Protein AF-A0A7C3V0L6-F1 (afdb_monomer_lite)

pLDDT: mean 83.64, std 18.91, range [29.81, 98.69]

Foldseek 3Di:
DPPPPPDPLVLLLVVLQVCCCPPPVDHADLEPVSLVSLQVVLQVLLVVCVVCVVPCVPVPPVLQSQLSNSLSNNLSSCCVVQNFDWDQDPNAIWTQGPVPDTHRSSVVSSCQSHDPPHDGPNVVVVVSVVVNVVVVVVVVVVVVVVPPPDDDDDDDDDDPPPPPPFWDADPPPRDIDGNPDQADPVPRDGPPPPPDDDDDDDDDDDDDDDPPVVVVVVCVVVVVVVVPPPPVPPPPPVVPPWQDDAQDKWFFDDPDQKFKFFADPVLQVQCVVCVVVVVPSSNVSCVVVVRIDIDTGRFMWHFHDDDPFKTWIAGCDDPRHRRIGMDTRVRTGD

Radius of gyration: 30.71 Å; chains: 1; bounding box: 60×67×95 Å

Structure (mmCIF, N/CA/C/O backbone):
data_AF-A0A7C3V0L6-F1
#
_entry.id   AF-A0A7C3V0L6-F1
#
loop_
_atom_site.group_PDB
_atom_site.id
_atom_site.type_symbol
_atom_site.label_atom_id
_atom_site.label_alt_id
_atom_site.label_comp_id
_atom_site.label_asym_id
_atom_site.label_entity_id
_atom_site.label_seq_id
_atom_site.pdbx_PDB_ins_code
_atom_site.Cartn_x
_atom_site.Cartn_y
_atom_site.Cartn_z
_atom_site.occupancy
_atom_site.B_iso_or_equiv
_atom_site.auth_seq_id
_atom_site.auth_comp_id
_atom_site.auth_asym_id
_atom_site.auth_atom_id
_atom_site.pdbx_PDB_model_num
ATOM 1 N N . MET A 1 1 ? -5.967 22.317 -4.147 1.00 29.81 1 MET A N 1
ATOM 2 C CA . MET A 1 1 ? -7.152 21.457 -4.354 1.00 29.81 1 MET A CA 1
ATOM 3 C C . MET A 1 1 ? -6.801 20.064 -3.862 1.00 29.81 1 MET A C 1
ATOM 5 O O . MET A 1 1 ? -6.062 19.370 -4.542 1.00 29.81 1 MET A O 1
ATOM 9 N N . SER A 1 2 ? -7.230 19.685 -2.659 1.00 32.75 2 SER A N 1
ATOM 10 C CA . SER A 1 2 ? -7.053 18.320 -2.157 1.00 32.75 2 SER A CA 1
ATOM 11 C C . SER A 1 2 ? -8.067 17.423 -2.863 1.00 32.75 2 SER A C 1
ATOM 13 O O . SER A 1 2 ? -9.262 17.520 -2.584 1.00 32.75 2 SER A O 1
ATOM 15 N N . GLN A 1 3 ? -7.617 16.599 -3.811 1.00 38.06 3 GLN A N 1
ATOM 16 C CA . GLN A 1 3 ? -8.432 15.490 -4.304 1.00 38.06 3 GLN A CA 1
ATOM 17 C C . GLN A 1 3 ? -8.879 14.688 -3.080 1.00 38.06 3 GLN A C 1
ATOM 19 O O . GLN A 1 3 ? -8.040 14.190 -2.332 1.00 38.06 3 GLN A O 1
ATOM 24 N N . SER A 1 4 ? -10.188 14.627 -2.827 1.00 40.00 4 SER A N 1
ATOM 25 C CA . SER A 1 4 ? -10.738 13.815 -1.748 1.00 40.00 4 SER A CA 1
ATOM 26 C C . SER A 1 4 ? -10.545 12.351 -2.134 1.00 40.00 4 SER A C 1
ATOM 28 O O . SER A 1 4 ? -11.408 11.741 -2.766 1.00 40.00 4 SER A O 1
ATOM 30 N N . PH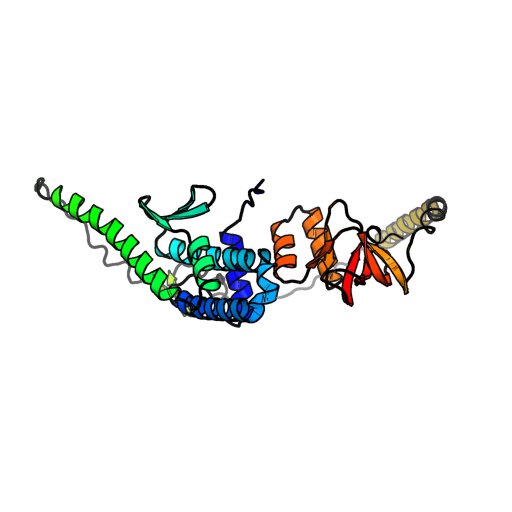E A 1 5 ? -9.373 11.805 -1.819 1.00 53.16 5 PHE A N 1
ATOM 31 C CA . PHE A 1 5 ? -9.145 10.374 -1.838 1.00 53.16 5 PHE A CA 1
ATOM 32 C C . PHE A 1 5 ? -10.184 9.772 -0.895 1.00 53.16 5 PHE A C 1
ATOM 34 O O . PHE A 1 5 ? -10.132 9.971 0.319 1.00 53.16 5 PHE A O 1
ATOM 41 N N . ASN A 1 6 ? -11.179 9.095 -1.464 1.00 58.00 6 ASN A N 1
ATOM 42 C CA . ASN A 1 6 ? -12.117 8.300 -0.691 1.00 58.00 6 ASN A CA 1
ATOM 43 C C . ASN A 1 6 ? -11.349 7.049 -0.257 1.00 58.00 6 ASN A C 1
ATOM 45 O O . ASN A 1 6 ? -11.351 6.025 -0.938 1.00 58.00 6 ASN A O 1
ATOM 49 N N . ILE A 1 7 ? -10.539 7.213 0.789 1.00 70.56 7 ILE A N 1
ATOM 50 C CA . ILE A 1 7 ? -9.685 6.162 1.317 1.00 70.56 7 ILE A CA 1
ATOM 51 C C . ILE A 1 7 ? -10.599 5.110 1.930 1.00 70.56 7 ILE A C 1
ATOM 53 O O . ILE A 1 7 ? -11.218 5.344 2.968 1.00 70.56 7 ILE A O 1
ATOM 57 N N . ASP A 1 8 ? -10.649 3.933 1.315 1.00 90.00 8 ASP A N 1
ATOM 58 C CA . ASP A 1 8 ? -11.197 2.758 1.977 1.00 90.00 8 ASP A CA 1
ATOM 59 C C . ASP A 1 8 ? -10.197 2.284 3.042 1.00 90.00 8 ASP A C 1
ATOM 61 O O . ASP A 1 8 ? -9.240 1.549 2.776 1.00 90.00 8 ASP A O 1
ATOM 65 N N . ILE A 1 9 ? -10.422 2.756 4.269 1.00 94.69 9 ILE A N 1
ATOM 66 C CA . ILE A 1 9 ? -9.582 2.490 5.440 1.00 94.69 9 ILE A CA 1
ATOM 67 C C . ILE A 1 9 ? -9.480 0.986 5.712 1.00 94.69 9 ILE A C 1
ATOM 69 O O . ILE A 1 9 ? -8.405 0.498 6.057 1.00 94.69 9 ILE A O 1
ATOM 73 N N . GLN A 1 10 ? -10.564 0.225 5.519 1.00 94.25 10 GLN A N 1
ATOM 74 C CA . GLN A 1 10 ? -10.540 -1.223 5.739 1.00 94.25 10 GLN A CA 1
ATOM 75 C C . GLN A 1 10 ? -9.667 -1.917 4.698 1.00 94.25 10 GLN A C 1
ATOM 77 O O . GLN A 1 10 ? -8.908 -2.829 5.034 1.00 94.25 10 GLN A O 1
ATOM 82 N N . THR A 1 11 ? -9.736 -1.476 3.442 1.00 90.69 11 THR A N 1
ATOM 83 C CA . THR A 1 11 ? -8.869 -2.001 2.385 1.00 90.69 11 THR A CA 1
ATOM 84 C C . THR A 1 11 ? -7.398 -1.682 2.657 1.00 90.69 11 THR A C 1
ATOM 86 O O . THR A 1 11 ? -6.565 -2.588 2.593 1.00 90.69 11 THR A O 1
ATOM 89 N N . LEU A 1 12 ? -7.060 -0.451 3.058 1.00 94.31 12 LEU A N 1
ATOM 90 C CA . LEU A 1 12 ? -5.684 -0.114 3.450 1.00 94.31 12 LEU A CA 1
ATOM 91 C C . LEU A 1 12 ? -5.202 -0.914 4.664 1.00 94.31 12 LEU A C 1
ATOM 93 O O . LEU A 1 12 ? -4.058 -1.364 4.694 1.00 94.31 12 LEU A O 1
ATOM 97 N N . ALA A 1 13 ? -6.068 -1.130 5.651 1.00 97.00 13 ALA A N 1
ATOM 98 C CA . ALA A 1 13 ? -5.739 -1.928 6.822 1.00 97.00 13 ALA A CA 1
ATOM 99 C C . ALA A 1 13 ? -5.476 -3.401 6.460 1.00 97.00 13 ALA A C 1
ATOM 101 O O . ALA A 1 13 ? -4.547 -4.006 6.991 1.00 97.00 13 ALA A O 1
ATOM 102 N N . LYS A 1 14 ? -6.248 -3.984 5.531 1.00 95.56 14 LYS A N 1
ATOM 103 C CA . LYS A 1 14 ? -5.992 -5.336 4.998 1.00 95.56 14 LYS A CA 1
ATOM 104 C C . LYS A 1 14 ? -4.680 -5.391 4.221 1.00 95.56 14 LYS A C 1
ATOM 106 O O . LYS A 1 14 ? -3.906 -6.336 4.376 1.00 95.56 14 LYS A O 1
ATOM 111 N N . TYR A 1 15 ? -4.405 -4.360 3.424 1.00 93.44 15 TYR A N 1
ATOM 112 C CA . TYR A 1 15 ? -3.131 -4.226 2.729 1.00 93.44 15 TYR A CA 1
ATOM 113 C C . TYR A 1 15 ? -1.955 -4.163 3.714 1.00 93.44 15 TYR A C 1
ATOM 115 O O . TYR A 1 15 ? -0.941 -4.815 3.484 1.00 93.44 15 TYR A O 1
ATOM 123 N N . ALA A 1 16 ? -2.095 -3.461 4.843 1.00 96.94 16 ALA A N 1
ATOM 124 C CA . ALA A 1 16 ? -1.069 -3.420 5.884 1.00 96.94 16 ALA A CA 1
ATOM 125 C C . ALA A 1 16 ? -0.738 -4.817 6.438 1.00 96.94 16 ALA A C 1
ATOM 127 O O . ALA A 1 16 ? 0.436 -5.145 6.591 1.00 96.94 16 ALA A O 1
ATOM 128 N N . ILE A 1 17 ? -1.749 -5.668 6.671 1.00 97.75 17 ILE A N 1
ATOM 129 C CA . ILE A 1 17 ? -1.548 -7.065 7.103 1.00 97.75 17 ILE A CA 1
ATOM 130 C C . ILE A 1 17 ? -0.758 -7.850 6.053 1.00 97.75 17 ILE A C 1
ATOM 132 O O . ILE A 1 17 ? 0.218 -8.528 6.383 1.00 97.75 17 ILE A O 1
ATOM 136 N N . LYS A 1 18 ? -1.160 -7.742 4.780 1.00 95.00 18 LYS A N 1
ATOM 137 C CA . LYS A 1 18 ? -0.470 -8.403 3.666 1.00 95.00 18 LYS A CA 1
ATOM 138 C C . LYS A 1 18 ? 0.986 -7.940 3.572 1.00 95.00 18 LYS A C 1
ATOM 140 O O . LYS A 1 18 ? 1.891 -8.770 3.552 1.00 95.00 18 LYS A O 1
ATOM 145 N N . ALA A 1 19 ? 1.216 -6.629 3.600 1.00 91.38 19 ALA A N 1
ATOM 146 C CA . ALA A 1 19 ? 2.545 -6.035 3.530 1.00 91.38 19 ALA A CA 1
ATOM 147 C C . ALA A 1 19 ? 3.432 -6.442 4.718 1.00 91.38 19 ALA A C 1
ATOM 149 O O . ALA A 1 19 ? 4.599 -6.768 4.510 1.00 91.38 19 ALA A O 1
ATOM 150 N N . ALA A 1 20 ? 2.890 -6.472 5.940 1.00 96.38 20 ALA A N 1
ATOM 151 C CA . ALA A 1 20 ? 3.606 -6.929 7.131 1.00 96.38 20 ALA A CA 1
ATOM 152 C C . ALA A 1 20 ? 4.105 -8.372 6.978 1.00 96.38 20 ALA A C 1
ATOM 154 O O . ALA A 1 20 ? 5.276 -8.659 7.235 1.00 96.38 20 ALA A O 1
ATOM 155 N N . LYS A 1 21 ? 3.239 -9.265 6.488 1.00 96.62 21 LYS A N 1
ATOM 156 C CA . LYS A 1 21 ? 3.571 -10.676 6.288 1.00 96.62 21 LYS A CA 1
ATOM 157 C C . LYS A 1 21 ? 4.580 -10.874 5.161 1.00 96.62 21 LYS A C 1
ATOM 159 O O . LYS A 1 21 ? 5.584 -11.548 5.359 1.00 96.62 21 LYS A O 1
ATOM 164 N N . GLU A 1 22 ? 4.314 -10.299 3.991 1.00 91.44 22 GLU A N 1
ATOM 165 C CA . GLU A 1 22 ? 5.110 -10.536 2.781 1.00 91.44 22 GLU A CA 1
ATOM 166 C C . GLU A 1 22 ? 6.491 -9.881 2.839 1.00 91.44 22 GLU A C 1
ATOM 168 O O . GLU A 1 22 ? 7.454 -10.451 2.333 1.00 91.44 22 GLU A O 1
ATOM 173 N N . ARG A 1 23 ? 6.604 -8.693 3.445 1.00 91.62 23 ARG A N 1
ATOM 174 C CA . ARG A 1 23 ? 7.854 -7.914 3.423 1.00 91.62 23 ARG A CA 1
ATOM 175 C C . ARG A 1 23 ? 8.693 -8.069 4.680 1.00 91.62 23 ARG A C 1
ATOM 177 O O . ARG A 1 23 ? 9.907 -7.925 4.608 1.00 91.62 23 ARG A O 1
ATOM 184 N N . PHE A 1 24 ? 8.055 -8.328 5.818 1.00 92.00 24 PHE A N 1
ATOM 185 C CA . PHE A 1 24 ? 8.721 -8.307 7.119 1.00 92.00 24 PHE A CA 1
ATOM 186 C C . PHE A 1 24 ? 8.538 -9.604 7.914 1.00 92.00 24 PHE A C 1
ATOM 188 O O . PHE A 1 24 ? 9.103 -9.741 8.992 1.00 92.00 24 PHE A O 1
ATOM 195 N N . GLY A 1 25 ? 7.750 -10.562 7.413 1.00 95.19 25 GLY A N 1
ATOM 196 C CA . GLY A 1 25 ? 7.500 -11.827 8.106 1.00 95.19 25 GLY A CA 1
ATOM 197 C C . GLY A 1 25 ? 6.619 -11.702 9.355 1.00 95.19 25 GLY A C 1
ATOM 198 O O . GLY A 1 25 ? 6.485 -12.672 10.100 1.00 95.19 25 GLY A O 1
ATOM 199 N N . TYR A 1 26 ? 5.984 -10.550 9.594 1.00 96.56 26 TYR A N 1
ATOM 200 C CA . TYR A 1 26 ? 5.102 -10.356 10.746 1.00 96.56 26 TYR A CA 1
ATOM 201 C C . TYR A 1 26 ? 3.659 -10.746 10.424 1.00 96.56 26 TYR A C 1
ATOM 203 O O . TYR A 1 26 ? 3.056 -10.248 9.475 1.00 96.56 26 TYR A O 1
ATOM 211 N N . SER A 1 27 ? 3.069 -11.600 11.263 1.00 97.75 27 SER A N 1
ATOM 212 C CA . SER A 1 27 ? 1.632 -11.898 11.214 1.00 97.75 27 SER A CA 1
ATOM 213 C C . SER A 1 27 ? 0.856 -10.903 12.071 1.00 97.75 27 SER A C 1
ATOM 215 O O . SER A 1 27 ? 1.059 -10.867 13.289 1.00 97.75 27 SER A O 1
ATOM 217 N N . LEU A 1 28 ? -0.031 -10.141 11.434 1.00 98.06 28 LEU A N 1
ATOM 218 C CA . LEU A 1 28 ? -0.907 -9.138 12.042 1.00 98.06 28 LEU A CA 1
ATOM 219 C C . LEU A 1 28 ? -2.377 -9.573 11.931 1.00 98.06 28 LEU A C 1
ATOM 221 O O . LEU A 1 28 ? -2.769 -10.145 10.916 1.00 98.06 28 LEU A O 1
ATOM 225 N N . ASP A 1 29 ? -3.181 -9.302 12.960 1.00 97.75 29 ASP A N 1
ATOM 226 C CA . ASP A 1 29 ? -4.560 -9.812 13.084 1.00 97.75 29 ASP A CA 1
ATOM 227 C C . ASP A 1 29 ? -5.537 -8.858 13.803 1.00 97.75 29 ASP A C 1
ATOM 229 O O . ASP A 1 29 ? -6.570 -9.288 14.308 1.00 97.75 29 ASP A O 1
ATOM 233 N N . TYR A 1 30 ? -5.216 -7.563 13.869 1.00 97.94 30 TYR A N 1
ATOM 234 C CA . TYR A 1 30 ? -5.975 -6.534 14.598 1.00 97.94 30 TYR A CA 1
ATOM 235 C C . TYR A 1 30 ? -6.078 -6.715 16.122 1.00 97.94 30 TYR A C 1
ATOM 237 O O . TYR A 1 30 ? -6.719 -5.900 16.787 1.00 97.94 30 TYR A O 1
ATOM 245 N N . SER A 1 31 ? -5.445 -7.737 16.700 1.00 97.62 31 SER A N 1
ATOM 246 C CA . SER A 1 31 ? -5.424 -7.915 18.151 1.00 97.62 31 SER A CA 1
ATOM 247 C C . SER A 1 31 ? -4.489 -6.915 18.838 1.00 97.62 31 SER A C 1
ATOM 249 O O . SER A 1 31 ? -3.562 -6.364 18.237 1.00 97.62 31 SER A O 1
ATOM 251 N N . GLU A 1 32 ? -4.693 -6.727 20.143 1.00 97.12 32 GLU A N 1
ATOM 252 C CA . GLU A 1 32 ? -3.801 -5.918 20.980 1.00 97.12 32 GLU A CA 1
ATOM 253 C C . GLU A 1 32 ? -2.362 -6.465 20.968 1.00 97.12 32 GLU A C 1
ATOM 255 O O . GLU A 1 32 ? -1.407 -5.693 20.952 1.00 97.12 32 GLU A O 1
ATOM 260 N N . THR A 1 33 ? -2.182 -7.789 20.874 1.00 97.25 33 THR A N 1
ATOM 261 C CA . THR A 1 33 ? -0.843 -8.399 20.811 1.00 97.25 33 THR A CA 1
ATOM 262 C C . THR A 1 33 ? -0.125 -8.089 19.499 1.00 97.25 33 THR A C 1
ATOM 264 O O . THR A 1 33 ? 1.096 -7.960 19.484 1.00 97.25 33 THR A O 1
ATOM 267 N N . SER A 1 34 ? -0.857 -7.886 18.400 1.00 97.81 34 SER A N 1
ATOM 268 C CA . SER A 1 34 ? -0.277 -7.459 17.123 1.00 97.81 34 SER A CA 1
ATOM 269 C C . SER A 1 34 ? 0.251 -6.017 17.141 1.00 97.81 34 SER A C 1
ATOM 271 O O . SER A 1 34 ? 0.992 -5.637 16.233 1.00 97.81 34 SER A O 1
ATOM 273 N N . LEU A 1 35 ? -0.069 -5.213 18.163 1.00 98.06 35 LEU A N 1
ATOM 274 C CA . LEU A 1 35 ? 0.466 -3.854 18.292 1.00 98.06 35 LEU A CA 1
ATOM 275 C C . LEU A 1 35 ? 1.961 -3.827 18.636 1.00 98.06 35 LEU A C 1
ATOM 277 O O . LEU A 1 35 ? 2.628 -2.869 18.259 1.00 98.06 35 LEU A O 1
ATOM 281 N N . SER A 1 36 ? 2.515 -4.863 19.278 1.00 97.44 36 SER A N 1
ATOM 282 C CA . SER A 1 36 ? 3.967 -4.934 19.517 1.00 97.44 36 SER A CA 1
ATOM 283 C C . SER A 1 36 ? 4.745 -5.132 18.216 1.00 97.44 36 SER A C 1
ATOM 285 O O . SER A 1 36 ? 5.737 -4.456 17.972 1.00 97.44 36 SER A O 1
ATOM 287 N N . LYS A 1 37 ? 4.234 -5.979 17.318 1.00 98.25 37 LYS A N 1
ATOM 288 C CA . LYS A 1 37 ? 4.793 -6.172 15.970 1.00 98.25 37 LYS A CA 1
ATOM 289 C C . LYS A 1 37 ? 4.674 -4.902 15.129 1.00 98.25 37 LYS A C 1
ATOM 291 O O . LYS A 1 37 ? 5.587 -4.562 14.382 1.00 98.25 37 LYS A O 1
ATOM 296 N N . LEU A 1 38 ? 3.553 -4.185 15.255 1.00 98.00 38 LEU A N 1
ATOM 297 C CA . LEU A 1 38 ? 3.395 -2.875 14.623 1.00 98.00 38 LEU A CA 1
ATOM 298 C C . LEU A 1 38 ? 4.432 -1.872 15.150 1.00 98.00 38 LEU A C 1
ATOM 300 O O . LEU A 1 38 ? 4.987 -1.119 14.358 1.00 98.00 38 LEU A O 1
ATOM 304 N N . ASP A 1 39 ? 4.716 -1.877 16.454 1.00 98.31 39 ASP A N 1
ATOM 305 C CA . ASP A 1 39 ? 5.733 -1.010 17.061 1.00 98.31 39 ASP A CA 1
ATOM 306 C C . ASP A 1 39 ? 7.118 -1.229 16.441 1.00 98.31 39 ASP A C 1
ATOM 308 O O . ASP A 1 39 ? 7.795 -0.274 16.059 1.00 98.31 39 ASP A O 1
ATOM 312 N N . GLU A 1 40 ? 7.512 -2.492 16.264 1.00 97.50 40 GLU A N 1
ATOM 313 C CA . GLU A 1 40 ? 8.770 -2.857 15.607 1.00 97.50 40 GLU A CA 1
ATOM 314 C C . GLU A 1 40 ? 8.821 -2.357 14.154 1.00 97.50 40 GLU A C 1
ATOM 316 O O . GLU A 1 40 ? 9.811 -1.755 13.735 1.00 97.50 40 GLU A O 1
ATOM 321 N N . LEU A 1 41 ? 7.733 -2.534 13.398 1.00 96.88 41 LEU A N 1
ATOM 322 C CA . LEU A 1 41 ? 7.614 -2.064 12.013 1.00 96.88 41 LEU A CA 1
ATOM 323 C C . LEU A 1 41 ? 7.745 -0.541 11.890 1.00 96.88 41 LEU A C 1
ATOM 325 O O . LEU A 1 41 ? 8.424 -0.040 10.990 1.00 96.88 41 LEU A O 1
ATOM 329 N N . LEU A 1 42 ? 7.112 0.204 12.796 1.00 96.81 42 LEU A N 1
ATOM 330 C CA . LEU A 1 42 ? 7.179 1.663 12.814 1.00 96.81 42 LEU A CA 1
ATOM 331 C C . LEU A 1 42 ? 8.560 2.167 13.237 1.00 96.81 42 LEU A C 1
ATOM 333 O O . LEU A 1 42 ? 9.030 3.160 12.684 1.00 96.81 42 LEU A O 1
ATOM 337 N N . ASN A 1 43 ? 9.237 1.465 14.147 1.00 96.12 43 ASN A N 1
ATOM 338 C CA . ASN A 1 43 ? 10.618 1.765 14.513 1.00 96.12 43 ASN A CA 1
ATOM 339 C C . ASN A 1 43 ? 11.577 1.559 13.323 1.00 96.12 43 ASN A C 1
ATOM 341 O O . ASN A 1 43 ? 12.422 2.412 13.051 1.00 96.12 43 ASN A O 1
ATOM 345 N N . ILE A 1 44 ? 11.405 0.475 12.553 1.00 93.62 44 ILE A N 1
ATOM 346 C CA . ILE A 1 44 ? 12.161 0.244 11.307 1.00 93.62 44 ILE A CA 1
ATOM 347 C C . ILE A 1 44 ? 11.914 1.386 10.312 1.00 93.62 44 ILE A C 1
ATOM 349 O O . ILE A 1 44 ? 12.867 1.936 9.756 1.00 93.62 44 ILE A O 1
ATOM 353 N N . ALA A 1 45 ? 10.650 1.775 10.112 1.00 92.00 45 ALA A N 1
ATOM 354 C CA . ALA A 1 45 ? 10.293 2.875 9.217 1.00 92.00 45 ALA A CA 1
ATOM 355 C C . ALA A 1 45 ? 10.906 4.211 9.670 1.00 92.00 45 ALA A C 1
ATOM 357 O O . ALA A 1 45 ? 11.463 4.937 8.850 1.00 92.00 45 ALA A O 1
ATOM 358 N N . ASN A 1 46 ? 10.849 4.512 10.970 1.00 93.44 46 ASN A N 1
ATOM 359 C CA . ASN A 1 46 ? 11.448 5.705 11.562 1.00 93.44 46 ASN A CA 1
ATOM 360 C C . ASN A 1 46 ? 12.960 5.764 11.319 1.00 93.44 46 ASN A C 1
ATOM 362 O O . ASN A 1 46 ? 13.464 6.768 10.816 1.00 93.44 46 ASN A O 1
ATOM 366 N N . LYS A 1 47 ? 13.670 4.667 11.613 1.00 91.38 47 LYS A N 1
ATOM 367 C CA . LYS A 1 47 ? 15.115 4.561 11.399 1.00 91.38 47 LYS A CA 1
ATOM 368 C C . LYS A 1 47 ? 15.476 4.799 9.933 1.00 91.38 47 LYS A C 1
ATOM 370 O O . LYS A 1 47 ? 16.355 5.605 9.648 1.00 91.38 47 LYS A O 1
ATOM 375 N N . HIS A 1 48 ? 14.752 4.166 9.012 1.00 88.94 48 HIS A N 1
ATOM 376 C CA . HIS A 1 48 ? 14.987 4.329 7.580 1.00 88.94 48 HIS A CA 1
ATOM 377 C C . HIS A 1 48 ? 14.743 5.772 7.106 1.00 88.94 48 HIS A C 1
ATOM 379 O O . HIS A 1 48 ? 15.559 6.335 6.383 1.00 88.94 48 HIS A O 1
ATOM 385 N N . ILE A 1 49 ? 13.655 6.408 7.555 1.00 86.50 49 ILE A N 1
ATOM 386 C CA . ILE A 1 49 ? 13.359 7.817 7.244 1.00 86.50 49 ILE A CA 1
ATOM 387 C C . ILE A 1 49 ? 14.446 8.745 7.802 1.00 86.50 49 ILE A C 1
ATOM 389 O O . ILE A 1 49 ? 14.835 9.710 7.144 1.00 86.50 49 ILE A O 1
ATOM 393 N N . TRP A 1 50 ? 14.946 8.464 9.007 1.00 85.94 50 TRP A N 1
ATOM 394 C CA . TRP A 1 50 ? 16.008 9.246 9.634 1.00 85.94 50 TRP A CA 1
ATOM 395 C C . TRP A 1 50 ? 17.350 9.119 8.898 1.00 85.94 50 TRP A C 1
ATOM 397 O O . TRP A 1 50 ? 18.055 10.115 8.746 1.00 85.94 50 TRP A O 1
ATOM 407 N N . GLU A 1 51 ? 17.699 7.927 8.416 1.00 85.56 51 GLU A N 1
ATOM 408 C CA . GLU A 1 51 ? 18.944 7.684 7.673 1.00 85.56 51 GLU A CA 1
ATOM 409 C C . GLU A 1 51 ? 18.983 8.419 6.322 1.00 85.56 51 GLU A C 1
ATOM 411 O O . GLU A 1 51 ? 20.048 8.835 5.876 1.00 85.56 51 GLU A O 1
ATOM 416 N N . LEU A 1 52 ? 17.829 8.660 5.697 1.00 81.31 52 LEU A N 1
ATOM 417 C CA . LEU A 1 52 ? 17.717 9.239 4.351 1.00 81.31 52 LEU A CA 1
ATOM 418 C C . LEU A 1 52 ? 17.591 10.779 4.309 1.00 81.31 52 LEU A C 1
ATOM 420 O O . LEU A 1 52 ? 17.179 11.353 3.297 1.00 81.31 52 LEU A O 1
ATOM 424 N N . ARG A 1 53 ? 17.894 11.469 5.412 1.00 69.62 53 ARG A N 1
ATOM 425 C CA . ARG A 1 53 ? 17.488 12.860 5.702 1.00 69.62 53 ARG A CA 1
ATOM 426 C C . ARG A 1 53 ? 17.764 13.941 4.647 1.00 69.62 53 ARG A C 1
ATOM 428 O O . ARG A 1 53 ? 17.010 14.912 4.629 1.00 69.62 53 ARG A O 1
ATOM 435 N N . GLU A 1 54 ? 18.763 13.811 3.775 1.00 61.38 54 GLU A N 1
ATOM 436 C CA . GLU A 1 54 ? 18.994 14.800 2.702 1.00 61.38 54 GLU A CA 1
ATOM 437 C C . GLU A 1 54 ? 18.139 14.566 1.443 1.00 61.38 54 GLU A C 1
ATOM 439 O O . GLU A 1 54 ? 17.766 15.524 0.766 1.00 61.38 54 GLU A O 1
ATOM 444 N N . GLU A 1 55 ? 17.745 13.325 1.151 1.00 57.53 55 GLU A N 1
ATOM 445 C CA . GLU A 1 55 ? 16.964 12.985 -0.050 1.00 57.53 55 GLU A CA 1
ATOM 446 C C . GLU A 1 55 ? 15.458 12.862 0.243 1.00 57.53 55 GLU A C 1
ATOM 448 O O . GLU A 1 55 ? 14.620 13.244 -0.579 1.00 57.53 55 GLU A O 1
ATOM 453 N N . VAL A 1 56 ? 15.083 12.425 1.450 1.00 52.69 56 VAL A N 1
ATOM 454 C CA . VAL A 1 56 ? 13.679 12.170 1.834 1.00 52.69 56 VAL A CA 1
ATOM 455 C C . VAL A 1 56 ? 12.876 13.429 2.145 1.00 52.69 56 VAL A C 1
ATOM 457 O O . VAL A 1 56 ? 11.655 13.408 1.995 1.00 52.69 56 VAL A O 1
ATOM 460 N N . ALA A 1 57 ? 13.521 14.563 2.440 1.00 54.22 57 ALA A N 1
ATOM 461 C CA . ALA A 1 57 ? 12.824 15.853 2.519 1.00 54.22 57 ALA A CA 1
ATOM 462 C C . ALA A 1 57 ? 12.072 16.204 1.213 1.00 54.22 57 ALA A C 1
ATOM 464 O O . ALA A 1 57 ? 11.134 16.998 1.236 1.00 54.22 57 ALA A O 1
ATOM 465 N N . LYS A 1 58 ? 12.447 15.586 0.080 1.00 52.25 58 LYS A N 1
ATOM 466 C CA . LYS A 1 58 ? 11.769 15.740 -1.216 1.00 52.25 58 LYS A CA 1
ATOM 467 C C . LYS A 1 58 ? 10.664 14.704 -1.465 1.00 52.25 58 LYS A C 1
ATOM 469 O O . LYS A 1 58 ? 9.776 14.962 -2.272 1.00 52.25 58 LYS A O 1
ATOM 474 N N . GLN A 1 59 ? 10.651 13.568 -0.764 1.00 61.91 59 GLN A N 1
ATOM 475 C CA . GLN A 1 59 ? 9.676 12.490 -0.978 1.00 61.91 59 GLN A CA 1
ATOM 476 C C . GLN A 1 59 ? 8.547 12.506 0.067 1.00 61.91 59 GLN A C 1
ATOM 478 O O . GLN A 1 59 ? 8.347 11.547 0.815 1.00 61.91 59 GLN A O 1
ATOM 483 N N . ASN A 1 60 ? 7.736 13.574 0.066 1.00 67.81 60 ASN A N 1
ATOM 484 C CA . ASN A 1 60 ? 6.503 13.665 0.874 1.00 67.81 60 ASN A CA 1
ATOM 485 C C . ASN A 1 60 ? 5.590 12.431 0.713 1.00 67.81 60 ASN A C 1
ATOM 487 O O . ASN A 1 60 ? 4.937 11.999 1.663 1.00 67.81 60 ASN A O 1
ATOM 491 N N . ASN A 1 61 ? 5.611 11.819 -0.472 1.00 80.88 61 ASN A N 1
ATOM 492 C CA . ASN A 1 61 ? 4.787 10.670 -0.823 1.00 80.88 61 ASN A CA 1
ATOM 493 C C . ASN A 1 61 ? 5.114 9.411 0.009 1.00 80.88 61 ASN A C 1
ATOM 495 O O . ASN A 1 61 ? 4.212 8.662 0.374 1.00 80.88 61 ASN A O 1
ATOM 499 N N . THR A 1 62 ? 6.381 9.171 0.366 1.00 84.44 62 THR A N 1
ATOM 500 C CA . THR A 1 62 ? 6.770 7.964 1.124 1.00 84.44 62 THR A CA 1
ATOM 501 C C . THR A 1 62 ? 6.254 8.017 2.561 1.00 84.44 62 THR A C 1
ATOM 503 O O . THR A 1 62 ? 5.688 7.037 3.055 1.00 84.44 62 THR A O 1
ATOM 506 N N . ILE A 1 63 ? 6.383 9.175 3.218 1.00 90.19 63 ILE A N 1
ATOM 507 C CA . ILE A 1 63 ? 5.861 9.405 4.574 1.00 90.19 63 ILE A CA 1
ATOM 508 C C . ILE A 1 63 ? 4.337 9.304 4.566 1.00 90.19 63 ILE A C 1
ATOM 510 O O . ILE A 1 63 ? 3.761 8.639 5.427 1.00 90.19 63 ILE A O 1
ATOM 514 N N . GLU A 1 64 ? 3.681 9.921 3.585 1.00 91.31 64 GLU A N 1
ATOM 515 C CA . GLU A 1 64 ? 2.224 9.905 3.461 1.00 91.31 64 GLU A CA 1
ATOM 516 C C . GLU A 1 64 ? 1.681 8.492 3.219 1.00 91.31 64 GLU A C 1
ATOM 518 O O . GLU A 1 64 ? 0.795 8.041 3.942 1.00 91.31 64 GLU A O 1
ATOM 523 N N . ARG A 1 65 ? 2.268 7.731 2.287 1.00 89.25 65 ARG A N 1
ATOM 524 C CA . ARG A 1 65 ? 1.885 6.331 2.037 1.00 89.25 65 ARG A CA 1
ATOM 525 C C . ARG A 1 65 ? 2.065 5.462 3.275 1.00 89.25 65 ARG A C 1
ATOM 527 O O . ARG A 1 65 ? 1.153 4.724 3.641 1.00 89.25 65 ARG A O 1
ATOM 534 N N . THR A 1 66 ? 3.216 5.572 3.935 1.00 92.94 66 THR A N 1
ATOM 535 C CA . THR A 1 66 ? 3.523 4.822 5.165 1.00 92.94 66 THR A CA 1
ATOM 536 C C . THR A 1 66 ? 2.522 5.163 6.268 1.00 92.94 66 THR A C 1
ATOM 538 O O . THR A 1 66 ? 1.979 4.268 6.915 1.00 92.94 66 THR A O 1
ATOM 541 N N . THR A 1 67 ? 2.207 6.451 6.420 1.00 95.38 67 THR A N 1
ATOM 542 C CA . THR A 1 67 ? 1.190 6.946 7.352 1.00 95.38 67 THR A CA 1
ATOM 543 C C . THR A 1 67 ? -0.184 6.362 7.042 1.00 95.38 67 THR A C 1
ATOM 545 O O . THR A 1 67 ? -0.861 5.885 7.949 1.00 95.38 67 THR A O 1
ATOM 548 N N . ASN A 1 68 ? -0.597 6.360 5.775 1.00 94.62 68 ASN A N 1
ATOM 549 C CA . ASN A 1 68 ? -1.919 5.890 5.375 1.00 94.62 68 ASN A CA 1
ATOM 550 C C . ASN A 1 68 ? -2.088 4.385 5.607 1.00 94.62 68 ASN A C 1
ATOM 552 O O . ASN A 1 68 ? -3.121 3.960 6.123 1.00 94.62 68 ASN A O 1
ATOM 556 N N . ILE A 1 69 ? -1.071 3.579 5.293 1.00 96.00 69 ILE A N 1
ATOM 557 C CA . ILE A 1 69 ? -1.100 2.124 5.500 1.00 96.00 69 ILE A CA 1
ATOM 558 C C . ILE A 1 69 ? -1.188 1.797 6.995 1.00 96.00 69 ILE A C 1
ATOM 560 O O . ILE A 1 69 ? -2.140 1.155 7.446 1.00 96.00 69 ILE A O 1
ATOM 564 N N . TRP A 1 70 ? -0.210 2.255 7.779 1.00 97.88 70 TRP A N 1
ATOM 565 C CA . TRP A 1 70 ? -0.104 1.863 9.185 1.00 97.88 70 TRP A CA 1
ATOM 566 C C . TRP A 1 70 ? -1.102 2.599 10.083 1.00 97.88 70 TRP A C 1
ATOM 568 O O . TRP A 1 70 ? -1.584 2.020 11.053 1.00 97.88 70 TRP A O 1
ATOM 578 N N . GLY A 1 71 ? -1.483 3.831 9.731 1.00 98.06 71 GLY A N 1
ATOM 579 C CA . GLY A 1 71 ? -2.559 4.583 10.383 1.00 98.06 71 GLY A CA 1
ATOM 580 C C . GLY A 1 71 ? -3.919 3.914 10.220 1.00 98.06 71 GLY A C 1
ATOM 581 O O . GLY A 1 71 ? -4.656 3.799 11.199 1.00 98.06 71 GLY A O 1
ATOM 582 N N . SER A 1 72 ? -4.214 3.391 9.024 1.00 97.62 72 SER A N 1
ATOM 583 C CA . SER A 1 72 ? -5.439 2.618 8.786 1.00 97.62 72 SER A CA 1
ATOM 584 C C . SER A 1 72 ? -5.464 1.342 9.624 1.00 97.62 72 SER A C 1
ATOM 586 O O . SER A 1 72 ? -6.454 1.076 10.300 1.00 97.62 72 SER A O 1
ATOM 588 N N . TYR A 1 73 ? -4.363 0.581 9.642 1.00 98.44 73 TYR A N 1
ATOM 589 C CA . TYR A 1 73 ? -4.258 -0.631 10.459 1.00 98.44 73 TYR A CA 1
ATOM 590 C C . TYR A 1 73 ? -4.430 -0.342 11.955 1.00 98.44 73 TYR A C 1
ATOM 592 O O . TYR A 1 73 ? -5.266 -0.963 12.605 1.00 98.44 73 TYR A O 1
ATOM 600 N N . PHE A 1 74 ? -3.693 0.635 12.490 1.00 98.56 74 PHE A N 1
ATOM 601 C CA . PHE A 1 74 ? -3.768 1.002 13.904 1.00 98.56 74 PHE A CA 1
ATOM 602 C C . PHE A 1 74 ? -5.173 1.464 14.310 1.00 98.56 74 PHE A C 1
ATOM 604 O O . PHE A 1 74 ? -5.696 1.050 15.345 1.00 98.56 74 PHE A O 1
ATOM 611 N N . GLY A 1 75 ? -5.809 2.290 13.477 1.00 98.25 75 GLY A N 1
ATOM 612 C CA . GLY A 1 75 ? -7.180 2.725 13.710 1.00 98.25 75 GLY A CA 1
ATOM 613 C C . GLY A 1 75 ? -8.185 1.575 13.684 1.00 98.25 75 GLY A C 1
ATOM 614 O O . GLY A 1 75 ? -9.062 1.527 14.541 1.00 98.25 75 GLY A O 1
ATOM 615 N N . GLU A 1 76 ? -8.036 0.621 12.762 1.00 98.12 76 GLU A N 1
ATOM 616 C CA . GLU A 1 76 ? -8.878 -0.579 12.720 1.00 98.12 76 GLU A CA 1
ATOM 617 C C . GLU A 1 76 ? -8.668 -1.491 13.938 1.00 98.12 76 GLU A C 1
ATOM 619 O O . GLU A 1 76 ? -9.654 -2.025 14.442 1.00 98.12 76 GLU A O 1
ATOM 624 N N . CYS A 1 77 ? -7.449 -1.601 14.487 1.00 98.19 77 CYS A N 1
ATOM 625 C CA . CYS A 1 77 ? -7.225 -2.285 15.770 1.00 98.19 77 CYS A CA 1
ATOM 626 C C . CYS A 1 77 ? -8.038 -1.629 16.895 1.00 98.19 77 CYS A C 1
ATOM 628 O O . CYS A 1 77 ? -8.805 -2.296 17.587 1.00 98.19 77 CYS A O 1
ATOM 630 N N . ILE A 1 78 ? -7.915 -0.305 17.057 1.00 98.31 78 ILE A N 1
ATOM 631 C CA . ILE A 1 78 ? -8.652 0.434 18.093 1.00 98.31 78 ILE A CA 1
ATOM 632 C C . ILE A 1 78 ? -10.162 0.271 17.884 1.00 98.31 78 ILE A C 1
ATOM 634 O O . ILE A 1 78 ? -10.888 -0.010 18.838 1.00 98.31 78 ILE A O 1
ATOM 638 N N . ARG A 1 79 ? -10.640 0.415 16.642 1.00 97.88 79 ARG A N 1
ATOM 639 C CA . ARG A 1 79 ? -12.058 0.273 16.298 1.00 97.88 79 ARG A CA 1
ATOM 640 C C . ARG A 1 79 ? -12.576 -1.140 16.562 1.00 97.88 79 ARG A C 1
ATOM 642 O O . ARG A 1 79 ? -13.710 -1.291 17.004 1.00 97.88 79 ARG A O 1
ATOM 649 N N . GLY A 1 80 ? -11.772 -2.170 16.305 1.00 97.00 80 GLY A N 1
ATOM 650 C CA . GLY A 1 80 ? -12.121 -3.561 16.587 1.00 97.00 80 GLY A CA 1
ATOM 651 C C . GLY A 1 80 ? -12.265 -3.844 18.084 1.00 97.00 80 GLY A C 1
ATOM 652 O O . GLY A 1 80 ? -13.173 -4.569 18.479 1.00 97.00 80 GLY A O 1
ATOM 653 N N . ILE A 1 81 ? -11.416 -3.229 18.913 1.00 97.19 81 ILE A N 1
ATOM 654 C CA . ILE A 1 81 ? -11.388 -3.447 20.368 1.00 97.19 81 ILE A CA 1
ATOM 655 C C . ILE A 1 81 ? -12.453 -2.611 21.096 1.00 97.19 81 ILE A C 1
ATOM 657 O O . ILE A 1 81 ? -13.147 -3.122 21.973 1.00 97.19 81 ILE A O 1
ATOM 661 N N . PHE A 1 82 ? -12.598 -1.330 20.747 1.00 97.19 82 PHE A N 1
ATOM 662 C CA . PHE A 1 82 ? -13.450 -0.376 21.477 1.00 97.19 82 PHE A CA 1
ATOM 663 C C . PHE A 1 82 ? -14.706 0.061 20.709 1.00 97.19 82 PHE A C 1
ATOM 665 O O . PHE A 1 82 ? -15.512 0.831 21.234 1.00 97.19 82 PHE A O 1
ATOM 672 N N . GLY A 1 83 ? -14.884 -0.398 19.470 1.00 96.00 83 GLY A N 1
ATOM 673 C CA . GLY A 1 83 ? -15.947 0.062 18.581 1.00 96.00 83 GLY A CA 1
ATOM 674 C C . GLY A 1 83 ? -15.685 1.462 18.016 1.00 96.00 83 GLY A C 1
ATOM 675 O O . GLY A 1 83 ? -14.554 1.934 17.915 1.00 96.00 83 GLY A O 1
ATOM 676 N N . GLY A 1 84 ? -16.761 2.150 17.636 1.00 96.12 84 GLY A N 1
ATOM 677 C CA . GLY A 1 84 ? -16.704 3.501 17.080 1.00 96.12 84 GLY A CA 1
ATOM 678 C C . GLY A 1 84 ? -16.860 3.554 15.562 1.00 96.12 84 GLY A C 1
ATOM 679 O O . GLY A 1 84 ? -17.090 2.545 14.892 1.00 96.12 84 GLY A O 1
ATOM 680 N N . LYS A 1 85 ? -16.783 4.772 15.026 1.00 97.31 85 LYS A N 1
ATOM 681 C CA . LYS A 1 85 ? -16.982 5.063 13.603 1.00 97.31 85 LYS A CA 1
ATOM 682 C C . LYS A 1 85 ? -15.944 6.049 13.093 1.00 97.31 85 LYS A C 1
ATOM 684 O O . LYS A 1 85 ? -15.564 6.983 13.798 1.00 97.31 85 LYS A O 1
ATOM 689 N N . TRP A 1 86 ? -15.527 5.853 11.853 1.00 97.25 86 TRP A N 1
ATOM 690 C CA . TRP A 1 86 ? -14.712 6.822 11.139 1.00 97.25 86 TRP A CA 1
ATOM 691 C C . TRP A 1 86 ? -15.561 8.029 10.750 1.00 97.25 86 TRP A C 1
ATOM 693 O O . TRP A 1 86 ? -16.684 7.878 10.270 1.00 97.25 86 TRP A O 1
ATOM 703 N N . ILE A 1 87 ? -15.029 9.222 10.987 1.00 96.06 87 ILE A N 1
ATOM 704 C CA . ILE A 1 87 ? -15.619 10.498 10.588 1.00 96.06 87 ILE A CA 1
ATOM 705 C C . ILE A 1 87 ? -14.538 11.381 9.969 1.00 96.06 87 ILE A C 1
ATOM 707 O O . ILE A 1 87 ? -13.352 11.222 10.256 1.00 96.06 87 ILE A O 1
ATOM 711 N N . THR A 1 88 ? -14.951 12.344 9.154 1.00 94.81 88 THR A N 1
ATOM 712 C CA . THR A 1 88 ? -14.069 13.420 8.698 1.00 94.81 88 THR A CA 1
ATOM 713 C C . THR A 1 88 ? -14.325 14.650 9.558 1.00 94.81 88 THR A C 1
ATOM 715 O O . THR A 1 88 ? -15.465 15.108 9.651 1.00 94.81 88 THR A O 1
ATOM 718 N N . LYS A 1 89 ? -13.284 15.177 10.204 1.00 93.88 89 LYS A N 1
ATOM 719 C CA . LYS A 1 89 ? -13.339 16.398 11.013 1.00 93.88 89 LYS A CA 1
ATOM 720 C C . LYS A 1 89 ? -12.166 17.290 10.624 1.00 93.88 89 LYS A C 1
ATOM 722 O O . LYS A 1 89 ? -11.035 16.828 10.646 1.00 93.88 89 LYS A O 1
ATOM 727 N N . ASP A 1 90 ? -12.439 18.538 10.250 1.00 94.44 90 ASP A N 1
ATOM 728 C CA . ASP A 1 90 ? -11.410 19.525 9.884 1.00 94.44 90 ASP A CA 1
ATOM 729 C C . ASP A 1 90 ? -10.452 19.030 8.774 1.00 94.44 90 ASP A C 1
ATOM 731 O O . ASP A 1 90 ? -9.246 19.242 8.832 1.00 94.44 90 ASP A O 1
ATOM 735 N N . ASN A 1 91 ? -10.994 18.339 7.759 1.00 91.06 91 ASN A N 1
ATOM 736 C CA . ASN A 1 91 ? -10.253 17.647 6.688 1.00 91.06 91 ASN A CA 1
ATOM 737 C C . ASN A 1 91 ? -9.320 16.510 7.146 1.00 91.06 91 ASN A C 1
ATOM 739 O O . ASN A 1 91 ? -8.567 15.976 6.333 1.00 91.06 91 ASN A O 1
ATOM 743 N N . GLU A 1 92 ? -9.400 16.081 8.402 1.00 93.06 92 GLU A N 1
ATOM 744 C CA . GLU A 1 92 ? -8.712 14.893 8.896 1.00 93.06 92 GLU A CA 1
ATOM 745 C C . GLU A 1 92 ? -9.680 13.719 9.060 1.00 93.06 92 GLU A C 1
ATOM 747 O O . GLU A 1 92 ? -10.856 13.881 9.401 1.00 93.06 92 GLU A O 1
ATOM 752 N N . ILE A 1 93 ? -9.174 12.507 8.831 1.00 94.19 93 ILE A N 1
ATOM 753 C CA . ILE A 1 93 ? -9.900 11.271 9.123 1.00 94.19 93 ILE A CA 1
ATOM 754 C C . ILE A 1 93 ? -9.653 10.906 10.587 1.00 94.19 93 ILE A C 1
ATOM 756 O O . ILE A 1 93 ? -8.518 10.677 11.009 1.00 94.19 93 ILE A O 1
ATOM 760 N N . VAL A 1 94 ? -10.738 10.825 11.350 1.00 97.19 94 VAL A N 1
ATOM 761 C CA . VAL A 1 94 ? -10.730 10.656 12.803 1.00 97.19 94 VAL A CA 1
ATOM 762 C C . VAL A 1 94 ? -11.614 9.469 13.180 1.00 97.19 94 VAL A C 1
ATOM 764 O O . VAL A 1 94 ? -12.705 9.287 12.641 1.00 97.19 94 VAL A O 1
ATOM 767 N N . LEU A 1 95 ? -11.162 8.660 14.134 1.00 97.56 95 LEU A N 1
ATOM 768 C CA . LEU A 1 95 ? -11.956 7.600 14.745 1.00 97.56 95 LEU A CA 1
ATOM 769 C C . LEU A 1 95 ? -12.707 8.165 15.958 1.00 97.56 95 LEU A C 1
ATOM 771 O O . LEU A 1 95 ? -12.088 8.581 16.939 1.00 97.56 95 LEU A O 1
ATOM 775 N N . LEU A 1 96 ? -14.041 8.181 15.890 1.00 97.69 96 LEU A N 1
ATOM 776 C CA . LEU A 1 96 ? -14.913 8.622 16.977 1.00 97.69 96 LEU A CA 1
ATOM 777 C C . LEU A 1 96 ? -15.438 7.418 17.768 1.00 97.69 96 LEU A C 1
ATOM 779 O O . LEU A 1 96 ? -16.223 6.617 17.254 1.00 97.69 96 LEU A O 1
ATOM 783 N N . ILE A 1 97 ? -15.056 7.336 19.041 1.00 97.44 97 ILE A N 1
ATOM 784 C CA . ILE A 1 97 ? -15.428 6.263 19.969 1.00 97.44 97 ILE A CA 1
ATOM 785 C C . ILE A 1 97 ? -16.417 6.809 20.997 1.00 97.44 97 ILE A C 1
ATOM 787 O O . ILE A 1 97 ? -16.210 7.874 21.589 1.00 97.44 97 ILE A O 1
ATOM 791 N N . ASN A 1 98 ? -17.525 6.086 21.188 1.00 94.19 98 ASN A N 1
ATOM 792 C CA . ASN A 1 98 ? -18.599 6.430 22.129 1.00 94.19 98 ASN A CA 1
ATOM 793 C C . ASN A 1 98 ? -19.130 7.872 21.985 1.00 94.19 98 ASN A C 1
ATOM 795 O O . ASN A 1 98 ? -19.568 8.469 22.964 1.00 94.19 98 ASN A O 1
ATOM 799 N N . ASN A 1 99 ? -19.057 8.452 20.778 1.00 94.38 99 ASN A N 1
ATOM 800 C CA . ASN A 1 99 ? -19.402 9.849 20.473 1.00 94.38 99 ASN A CA 1
ATOM 801 C C . ASN A 1 99 ? -18.688 10.915 21.334 1.00 94.38 99 ASN A C 1
ATOM 803 O O . ASN A 1 99 ? -19.143 12.055 21.388 1.00 94.38 99 ASN A O 1
ATOM 807 N N . LYS A 1 100 ? -17.583 10.569 22.005 1.00 94.88 100 LYS A N 1
ATOM 808 C CA . LYS A 1 100 ? -16.885 11.466 22.944 1.00 94.88 100 LYS A CA 1
ATOM 809 C C . LYS A 1 100 ? -15.395 11.565 22.672 1.00 94.88 100 LYS A C 1
ATOM 811 O O . LYS A 1 100 ? -14.833 12.653 22.732 1.00 94.88 100 LYS A O 1
ATOM 816 N N . VAL A 1 101 ? -14.755 10.433 22.392 1.00 97.31 101 VAL A N 1
ATOM 817 C CA . VAL A 1 101 ? -13.304 10.369 22.222 1.00 97.31 101 VAL A CA 1
ATOM 818 C C . VAL A 1 101 ? -12.991 10.354 20.734 1.00 97.31 101 VAL A C 1
ATOM 820 O O . VAL A 1 101 ? -13.400 9.443 20.019 1.00 97.31 101 VAL A O 1
ATOM 823 N N . ALA A 1 102 ? -12.290 11.387 20.278 1.00 97.81 102 ALA A N 1
ATOM 824 C CA . ALA A 1 102 ? -11.810 11.528 18.911 1.00 97.81 102 ALA A CA 1
ATOM 825 C C . ALA A 1 102 ? -10.315 11.199 18.867 1.00 97.81 102 ALA A C 1
ATOM 827 O O . ALA A 1 102 ? -9.531 11.779 19.617 1.00 97.81 102 ALA A O 1
ATOM 828 N N . ILE A 1 103 ? -9.926 10.265 18.003 1.00 98.00 103 ILE A N 1
ATOM 829 C CA . ILE A 1 103 ? -8.538 9.824 17.830 1.00 98.00 103 ILE A CA 1
ATOM 830 C C . ILE A 1 103 ? -8.159 10.040 16.368 1.00 98.00 103 ILE A C 1
ATOM 832 O O . ILE A 1 103 ? -8.945 9.695 15.489 1.00 98.00 103 ILE A O 1
ATOM 836 N N . SER A 1 104 ? -6.954 10.546 16.102 1.00 97.69 104 SER A N 1
ATOM 837 C CA . SER A 1 104 ? -6.407 10.699 14.744 1.00 97.69 104 SER A CA 1
ATOM 838 C C . SER A 1 104 ? -5.261 9.699 14.512 1.00 97.69 104 SER A C 1
ATOM 840 O O . SER A 1 104 ? -4.095 10.063 14.695 1.00 97.69 104 SER A O 1
ATOM 842 N N . PRO A 1 105 ? -5.544 8.433 14.125 1.00 97.88 105 PRO A N 1
ATOM 843 C CA . PRO A 1 105 ? -4.516 7.408 13.923 1.00 97.88 105 PRO A CA 1
ATOM 844 C C . PRO A 1 105 ? -3.434 7.822 12.924 1.00 97.88 105 PRO A C 1
ATOM 846 O O . PRO A 1 105 ? -2.253 7.608 13.173 1.00 97.88 105 PRO A O 1
ATOM 849 N N . PHE A 1 106 ? -3.819 8.469 11.822 1.00 97.00 106 PHE A N 1
ATOM 850 C CA . PHE A 1 106 ? -2.895 8.928 10.784 1.00 97.00 106 PHE A CA 1
ATOM 851 C C . PHE A 1 106 ? -1.910 9.972 11.321 1.00 97.00 106 PHE A C 1
ATOM 853 O O . PHE A 1 106 ? -0.699 9.800 11.208 1.00 97.00 106 PHE A O 1
ATOM 860 N N . SER A 1 107 ? -2.409 11.020 11.978 1.00 96.50 107 SER A N 1
ATOM 861 C CA . SER A 1 107 ? -1.569 12.076 12.556 1.00 96.50 107 SER A CA 1
ATOM 862 C C . SER A 1 107 ? -0.621 11.523 13.627 1.00 96.50 107 SER A C 1
ATOM 864 O O . SER A 1 107 ? 0.542 11.924 13.688 1.00 96.50 107 SER A O 1
ATOM 866 N N . LEU A 1 108 ? -1.084 10.550 14.423 1.00 97.75 108 LEU A N 1
ATOM 867 C CA . LEU A 1 108 ? -0.252 9.852 15.400 1.00 97.75 108 LEU A CA 1
ATOM 868 C C . LEU A 1 108 ? 0.882 9.072 14.723 1.00 97.75 108 LEU A C 1
ATOM 870 O O . LEU A 1 108 ? 2.043 9.295 15.047 1.00 97.75 108 LEU A O 1
ATOM 874 N N . ILE A 1 109 ? 0.568 8.200 13.762 1.00 97.69 109 ILE A N 1
ATOM 875 C CA . ILE A 1 109 ? 1.575 7.395 13.057 1.00 97.69 109 ILE A CA 1
ATOM 876 C C . ILE A 1 109 ? 2.581 8.284 12.332 1.00 97.69 109 ILE A C 1
ATOM 878 O O . ILE A 1 109 ? 3.782 8.053 12.460 1.00 97.69 109 ILE A O 1
ATOM 882 N N . LYS A 1 110 ? 2.114 9.331 11.639 1.00 95.81 110 LYS A N 1
ATOM 883 C CA . LYS A 1 110 ? 2.984 10.311 10.980 1.00 95.81 110 LYS A CA 1
ATOM 884 C C . LYS A 1 110 ? 3.988 10.887 11.970 1.00 95.81 110 LYS A C 1
ATOM 886 O O . LYS A 1 110 ? 5.185 10.838 11.716 1.00 95.81 110 LYS A O 1
ATOM 891 N N . LYS A 1 111 ? 3.504 11.356 13.125 1.00 95.75 111 LYS A N 1
ATOM 892 C CA . LYS A 1 111 ? 4.347 11.876 14.206 1.00 95.75 111 LYS A CA 1
ATOM 893 C C . LYS A 1 111 ? 5.378 10.840 14.666 1.00 95.75 111 LYS A C 1
ATOM 895 O O . LYS A 1 111 ? 6.537 11.201 14.844 1.00 95.75 111 LYS A O 1
ATOM 900 N N . LEU A 1 112 ? 4.986 9.577 14.855 1.00 95.56 112 LEU A N 1
ATOM 901 C CA . LEU A 1 112 ? 5.899 8.524 15.317 1.00 95.56 112 LEU A CA 1
ATOM 902 C C . LEU A 1 112 ? 7.012 8.217 14.311 1.00 95.56 112 LEU A C 1
ATOM 904 O O . LEU A 1 112 ? 8.163 8.067 14.710 1.00 95.56 112 LEU A O 1
ATOM 908 N N . ILE A 1 113 ? 6.704 8.150 13.015 1.00 94.12 113 ILE A N 1
ATOM 909 C CA . ILE A 1 113 ? 7.706 7.820 11.990 1.00 94.12 113 ILE A CA 1
ATOM 910 C C . ILE A 1 113 ? 8.594 9.013 11.606 1.00 94.12 113 ILE A C 1
ATOM 912 O O . ILE A 1 113 ? 9.672 8.800 11.063 1.00 94.12 113 ILE A O 1
ATOM 916 N N . THR A 1 114 ? 8.178 10.254 11.887 1.00 92.38 114 THR A N 1
ATOM 917 C CA . THR A 1 114 ? 8.983 11.456 11.597 1.00 92.38 114 THR A CA 1
ATOM 918 C C . THR A 1 114 ? 9.776 11.980 12.792 1.00 92.38 114 THR A C 1
ATOM 920 O O . THR A 1 114 ? 10.796 12.644 12.602 1.00 92.38 114 THR A O 1
ATOM 923 N N . ASN A 1 115 ? 9.317 11.737 14.023 1.00 90.56 115 ASN A N 1
ATOM 924 C CA . ASN A 1 115 ? 10.006 12.210 15.223 1.00 90.56 115 ASN A CA 1
ATOM 925 C C . ASN A 1 115 ? 11.162 11.287 15.590 1.00 90.56 115 ASN A C 1
ATOM 927 O O . ASN A 1 115 ? 11.022 10.073 15.568 1.00 90.56 115 ASN A O 1
ATOM 931 N N . HIS A 1 116 ? 12.280 11.863 16.016 1.00 84.62 116 HIS A N 1
ATOM 932 C CA . HIS A 1 116 ? 13.411 11.097 16.522 1.00 84.62 116 HIS A CA 1
ATOM 933 C C . HIS A 1 116 ? 13.838 11.646 17.891 1.00 84.62 116 HIS A C 1
ATOM 935 O O . HIS A 1 116 ? 13.954 12.868 18.031 1.00 84.62 116 HIS A O 1
ATOM 941 N N . PRO A 1 117 ? 14.091 10.789 18.893 1.00 86.88 117 PRO A N 1
ATOM 942 C CA . PRO A 1 117 ? 14.014 9.328 18.818 1.00 86.88 117 PRO A CA 1
ATOM 943 C C . PRO A 1 117 ? 12.577 8.816 18.635 1.00 86.88 117 PRO A C 1
ATOM 945 O O . PRO A 1 117 ? 11.614 9.497 19.001 1.00 86.88 117 PRO A O 1
ATOM 948 N N . TYR A 1 118 ? 12.458 7.621 18.051 1.00 91.88 118 TYR A N 1
ATOM 949 C CA . TYR A 1 118 ? 11.189 6.911 17.907 1.00 91.88 118 TYR A CA 1
ATOM 950 C C . TYR A 1 118 ? 10.474 6.782 19.263 1.00 91.88 118 TYR A C 1
ATOM 952 O O . TYR A 1 118 ? 11.101 6.505 20.288 1.00 91.88 118 TYR A O 1
ATOM 960 N N . GLN A 1 119 ? 9.154 6.980 19.265 1.00 94.00 119 GLN A N 1
ATOM 961 C CA . GLN A 1 119 ? 8.295 6.772 20.433 1.00 94.00 119 GLN A CA 1
ATOM 962 C C . GLN A 1 119 ? 7.402 5.556 20.187 1.00 94.00 119 GLN A C 1
ATOM 964 O O . GLN A 1 119 ? 6.831 5.421 19.111 1.00 94.00 119 GLN A O 1
ATOM 969 N N . SER A 1 120 ? 7.264 4.688 21.190 1.00 96.56 120 SER A N 1
ATOM 970 C CA . SER A 1 120 ? 6.511 3.440 21.031 1.00 96.56 120 SER A CA 1
ATOM 971 C C . SER A 1 120 ? 5.009 3.683 20.843 1.00 96.56 120 SER A C 1
ATOM 973 O O . SER A 1 120 ? 4.380 4.390 21.640 1.00 96.56 120 SER A O 1
ATOM 975 N N . ILE A 1 121 ? 4.411 3.037 19.837 1.00 97.75 121 ILE A N 1
ATOM 976 C CA . ILE A 1 121 ? 2.961 3.056 19.597 1.00 97.75 121 ILE A CA 1
ATOM 977 C C . ILE A 1 121 ? 2.192 2.396 20.745 1.00 97.75 121 ILE A C 1
ATOM 979 O O . ILE A 1 121 ? 1.060 2.788 21.021 1.00 97.75 121 ILE A O 1
ATOM 983 N N . LEU A 1 122 ? 2.805 1.450 21.467 1.00 97.62 122 LEU A N 1
ATOM 984 C CA . LEU A 1 122 ? 2.188 0.799 22.627 1.00 97.62 122 LEU A CA 1
ATOM 985 C C . LEU A 1 122 ? 1.921 1.798 23.757 1.00 97.62 122 LEU A C 1
ATOM 987 O O . LEU A 1 122 ? 0.860 1.766 24.378 1.00 97.62 122 LEU A O 1
ATOM 991 N N . LEU A 1 123 ? 2.845 2.735 23.993 1.00 96.81 123 LEU A N 1
ATOM 992 C CA . LEU A 1 123 ? 2.664 3.776 25.008 1.00 96.81 123 LEU A CA 1
ATOM 993 C C . LEU A 1 123 ? 1.518 4.725 24.644 1.00 96.81 123 LEU A C 1
ATOM 995 O O . LEU A 1 123 ? 0.757 5.142 25.517 1.00 96.81 123 LEU A O 1
ATOM 999 N N . GLU A 1 124 ? 1.387 5.069 23.364 1.00 97.81 124 GLU A N 1
ATOM 1000 C CA . GLU A 1 124 ? 0.288 5.903 22.874 1.00 97.81 124 GLU A CA 1
ATOM 1001 C C . GLU A 1 124 ? -1.051 5.157 22.923 1.00 97.81 124 GLU A C 1
ATOM 1003 O O . GLU A 1 124 ? -2.056 5.722 23.360 1.00 97.81 124 GLU A O 1
ATOM 1008 N N . TYR A 1 125 ? -1.061 3.867 22.581 1.00 98.19 125 TYR A N 1
ATOM 1009 C CA . TYR A 1 125 ? -2.230 3.005 22.727 1.00 98.19 125 TYR A CA 1
ATOM 1010 C C . TYR A 1 125 ? -2.714 2.931 24.182 1.00 98.19 125 TYR A C 1
ATOM 1012 O O . TYR A 1 125 ? -3.901 3.122 24.434 1.00 98.19 125 TYR A O 1
ATOM 1020 N N . GLU A 1 126 ? -1.820 2.756 25.159 1.00 97.94 126 GLU A N 1
ATOM 1021 C CA . GLU A 1 126 ? -2.194 2.716 26.580 1.00 97.94 126 GLU A CA 1
ATOM 1022 C C . GLU A 1 126 ? -2.789 4.041 27.082 1.00 97.94 126 GLU A C 1
ATOM 1024 O O . GLU A 1 126 ? -3.735 4.054 27.877 1.00 97.94 126 GLU A O 1
ATOM 1029 N N . LYS A 1 127 ? -2.287 5.183 26.592 1.00 97.88 127 LYS A N 1
ATOM 1030 C CA . LYS A 1 127 ? -2.894 6.496 26.876 1.00 97.88 127 LYS A CA 1
ATOM 1031 C C . LYS A 1 127 ? -4.308 6.572 26.303 1.00 97.88 127 LYS A C 1
ATOM 1033 O 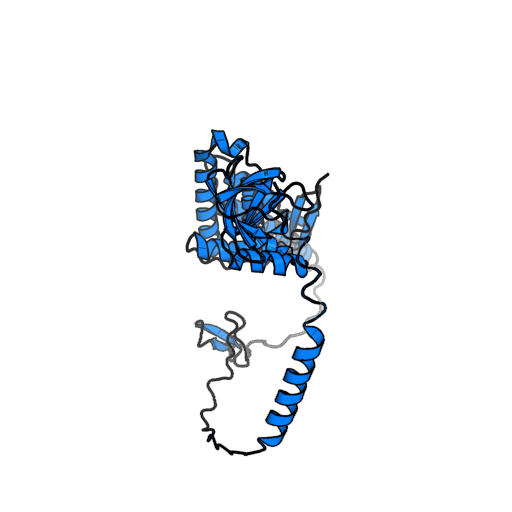O . LYS A 1 127 ? -5.234 6.958 27.016 1.00 97.88 127 LYS A O 1
ATOM 1038 N N . ILE A 1 128 ? -4.483 6.168 25.045 1.00 97.44 128 ILE A N 1
ATOM 1039 C CA . ILE A 1 128 ? -5.782 6.139 24.362 1.00 97.44 128 ILE A CA 1
ATOM 1040 C C . ILE A 1 128 ? -6.765 5.220 25.101 1.00 97.44 128 ILE A C 1
ATOM 1042 O O . ILE A 1 128 ? -7.883 5.635 25.404 1.00 97.44 128 ILE A O 1
ATOM 1046 N N . LYS A 1 129 ? -6.339 4.008 25.465 1.00 97.56 129 LYS A N 1
ATOM 1047 C CA . LYS A 1 129 ? -7.125 3.020 26.218 1.00 97.56 129 LYS A CA 1
ATOM 1048 C C . LYS A 1 129 ? -7.644 3.600 27.533 1.00 97.56 129 LYS A C 1
ATOM 1050 O O . LYS A 1 129 ? -8.841 3.522 27.806 1.00 97.56 129 LYS A O 1
ATOM 1055 N N . LYS A 1 130 ? -6.784 4.273 28.306 1.00 97.38 130 LYS A N 1
ATOM 1056 C CA . LYS A 1 130 ? -7.183 4.964 29.547 1.00 97.38 130 LYS A CA 1
ATOM 1057 C C . LYS A 1 130 ? -8.198 6.081 29.297 1.00 97.38 130 LYS A C 1
ATOM 1059 O O . LYS A 1 130 ? -9.170 6.188 30.042 1.00 97.38 130 LYS A O 1
ATOM 1064 N N . LEU A 1 131 ? -8.009 6.891 28.252 1.00 96.19 131 LEU A N 1
ATOM 1065 C CA . LEU A 1 131 ? -8.952 7.958 27.891 1.00 96.19 131 LEU A CA 1
ATOM 1066 C C . LEU A 1 131 ? -10.338 7.400 27.539 1.00 96.19 131 LEU A C 1
ATOM 1068 O O . LEU A 1 131 ? -11.350 7.928 28.002 1.00 96.19 131 LEU A O 1
ATOM 1072 N N . ILE A 1 132 ? -10.388 6.309 26.770 1.00 95.75 132 ILE A N 1
ATOM 1073 C CA . ILE A 1 132 ? -11.642 5.646 26.399 1.00 95.75 132 ILE A CA 1
ATOM 1074 C C . ILE A 1 132 ? -12.338 5.089 27.646 1.00 95.75 132 ILE A C 1
ATOM 1076 O O . ILE A 1 132 ? -13.512 5.393 27.857 1.00 95.75 132 ILE A O 1
ATOM 1080 N N . ILE A 1 133 ? -11.628 4.345 28.500 1.00 94.44 133 ILE A N 1
ATOM 1081 C CA . ILE A 1 133 ? -12.196 3.744 29.721 1.00 94.44 133 ILE A CA 1
ATOM 1082 C C . ILE A 1 133 ? -12.725 4.822 30.679 1.00 94.44 133 ILE A C 1
ATOM 1084 O O . ILE A 1 133 ? -13.840 4.722 31.184 1.00 94.44 133 ILE A O 1
ATOM 1088 N N . ASN A 1 134 ? -11.988 5.912 30.888 1.00 93.81 134 ASN A N 1
ATOM 1089 C CA . ASN A 1 134 ? -12.449 6.985 31.774 1.00 93.81 134 ASN A CA 1
ATOM 1090 C C . ASN A 1 134 ? -13.707 7.689 31.232 1.00 93.81 134 ASN A C 1
ATOM 1092 O O . ASN A 1 134 ? -14.555 8.138 32.005 1.00 93.81 134 ASN A O 1
ATOM 1096 N N . SER A 1 135 ? -13.872 7.748 29.905 1.00 91.56 135 SER A N 1
ATOM 1097 C CA . SER A 1 135 ? -15.057 8.342 29.272 1.00 91.56 135 SER A CA 1
ATOM 1098 C C . SER A 1 135 ? -16.338 7.508 29.438 1.00 91.56 135 SER A C 1
ATOM 1100 O O . SER A 1 135 ? -17.440 8.067 29.351 1.00 91.56 135 SER A O 1
ATOM 1102 N N . THR A 1 136 ? -16.214 6.197 29.692 1.00 85.69 136 THR A N 1
ATOM 1103 C CA . THR A 1 136 ? -17.352 5.286 29.901 1.00 85.69 136 THR A CA 1
ATOM 1104 C C . THR A 1 136 ? -17.783 5.226 31.365 1.00 85.69 136 THR A C 1
ATOM 1106 O O . THR A 1 136 ? -18.981 5.274 31.641 1.00 85.69 136 THR A O 1
ATOM 1109 N N . VAL A 1 137 ? -16.835 5.215 32.312 1.00 80.75 137 VAL A N 1
ATOM 1110 C CA . VAL A 1 137 ? -17.123 5.135 33.761 1.00 80.75 137 VAL A CA 1
ATOM 1111 C C . VAL A 1 137 ? -17.951 6.327 34.256 1.00 80.75 137 VAL A C 1
ATOM 1113 O O . VAL A 1 137 ? -18.848 6.153 35.079 1.00 80.75 137 VAL A O 1
ATOM 1116 N N . SER A 1 138 ? -17.747 7.520 33.686 1.00 67.94 138 SER A N 1
ATOM 1117 C CA . SER A 1 138 ? -18.551 8.711 34.003 1.00 67.94 138 SER A CA 1
ATOM 1118 C C . SER A 1 138 ? -20.057 8.545 33.736 1.00 67.94 138 SER A C 1
ATOM 1120 O O . SER A 1 138 ? -20.836 9.364 34.212 1.00 67.94 138 SER A O 1
ATOM 1122 N N . ILE A 1 139 ? -20.487 7.540 32.965 1.00 59.22 139 ILE A N 1
ATOM 1123 C CA . ILE A 1 139 ? -21.907 7.302 32.666 1.00 59.22 139 ILE A CA 1
ATOM 1124 C C . ILE A 1 139 ? -22.544 6.393 33.728 1.00 59.22 139 ILE A C 1
ATOM 1126 O O . ILE A 1 139 ? -23.685 6.621 34.124 1.00 59.22 139 ILE A O 1
ATOM 1130 N N . GLN A 1 140 ? -21.802 5.403 34.234 1.00 59.09 140 GLN A N 1
ATOM 1131 C CA . GLN A 1 140 ? -22.330 4.428 35.195 1.00 59.09 140 GLN A CA 1
ATOM 1132 C C . GLN A 1 140 ? -22.483 5.001 36.609 1.00 59.09 140 GLN A C 1
ATOM 1134 O O . GLN A 1 140 ? -23.421 4.648 37.322 1.00 59.09 140 GLN A O 1
ATOM 1139 N N . SER A 1 141 ? -21.614 5.928 37.018 1.00 58.78 141 SER A N 1
ATOM 1140 C CA . SER A 1 141 ? -21.772 6.617 38.306 1.00 58.78 141 SER A CA 1
ATOM 1141 C C . SER A 1 141 ? -22.995 7.541 38.334 1.00 58.78 141 SER A C 1
ATOM 1143 O O . SER A 1 141 ? -23.600 7.720 39.388 1.00 58.78 141 SER A O 1
ATOM 1145 N N . ILE A 1 142 ? -23.414 8.073 37.180 1.00 58.88 142 ILE A N 1
ATOM 1146 C CA . ILE A 1 142 ? -24.634 8.881 37.062 1.00 58.88 142 ILE A CA 1
ATOM 1147 C C . ILE A 1 142 ? -25.875 7.981 37.053 1.00 58.88 142 ILE A C 1
ATOM 1149 O O . ILE A 1 142 ? -26.840 8.285 37.748 1.00 58.88 142 ILE A O 1
ATOM 1153 N N . SER A 1 143 ? -25.855 6.845 36.343 1.00 58.72 143 SER A N 1
ATOM 1154 C CA . SER A 1 143 ? -26.998 5.918 36.349 1.00 58.72 143 SER A CA 1
ATOM 1155 C C . SER A 1 143 ? -27.238 5.286 37.721 1.00 58.72 143 SER A C 1
ATOM 1157 O O . SER A 1 143 ? -28.386 5.127 38.124 1.00 58.72 143 SER A O 1
ATOM 1159 N N . ASN A 1 144 ? -26.175 4.978 38.472 1.00 56.50 144 ASN A N 1
ATOM 1160 C CA . ASN A 1 144 ? -26.303 4.343 39.786 1.00 56.50 144 ASN A CA 1
ATOM 1161 C C . ASN A 1 144 ? -26.765 5.313 40.885 1.00 56.50 144 ASN A C 1
ATOM 1163 O O . ASN A 1 144 ? -27.396 4.869 41.837 1.00 56.50 144 ASN A O 1
ATOM 1167 N N . ASN A 1 145 ? -26.541 6.622 40.727 1.00 57.09 145 ASN A N 1
ATOM 1168 C CA . ASN A 1 145 ? -27.100 7.641 41.626 1.00 57.09 145 ASN A CA 1
ATOM 1169 C C . ASN A 1 145 ? -28.565 7.996 41.314 1.00 57.09 145 ASN A C 1
ATOM 1171 O O . ASN A 1 145 ? -29.225 8.617 42.137 1.00 57.09 145 ASN A O 1
ATOM 1175 N N . ILE A 1 146 ? -29.088 7.609 40.146 1.00 57.16 146 ILE A N 1
ATOM 1176 C CA . ILE A 1 146 ? -30.506 7.795 39.788 1.00 57.16 146 ILE A CA 1
ATOM 1177 C C . ILE A 1 146 ? -31.341 6.560 40.189 1.00 57.16 146 ILE A C 1
ATOM 1179 O O . ILE A 1 146 ? -32.557 6.648 40.340 1.00 57.16 146 ILE A O 1
ATOM 1183 N N . LEU A 1 147 ? -30.697 5.411 40.435 1.00 48.75 147 LEU A N 1
ATOM 1184 C CA . LEU A 1 147 ? -31.354 4.145 40.781 1.00 48.75 147 LEU A CA 1
ATOM 1185 C C . LEU A 1 147 ? -31.377 3.827 42.291 1.00 48.75 147 LEU A C 1
ATOM 1187 O O . LEU A 1 147 ? -31.620 2.683 42.667 1.00 48.75 147 LEU A O 1
ATOM 1191 N N . SER A 1 148 ? -31.132 4.809 43.167 1.00 53.50 148 SER A N 1
ATOM 1192 C CA . SER A 1 148 ? -31.300 4.656 44.623 1.00 53.50 148 SER A CA 1
ATOM 1193 C C . SER A 1 148 ? -32.639 5.179 45.162 1.00 53.50 148 SER A C 1
ATOM 1195 O O . SER A 1 148 ? -32.901 5.000 46.345 1.00 53.50 148 SER A O 1
ATOM 1197 N N . ASP A 1 149 ? -33.505 5.750 44.315 1.00 51.31 149 ASP A N 1
ATOM 1198 C CA . ASP A 1 149 ? -34.781 6.365 44.737 1.00 51.31 149 ASP A CA 1
ATOM 1199 C C . ASP A 1 149 ? -36.048 5.594 44.312 1.00 51.31 149 ASP A C 1
ATOM 1201 O O . ASP A 1 149 ? -37.165 6.093 44.419 1.00 51.31 149 ASP A O 1
ATOM 1205 N N . SER A 1 150 ? -35.923 4.347 43.846 1.00 52.25 150 SER A N 1
ATOM 1206 C CA . SER A 1 150 ? -37.096 3.517 43.517 1.00 52.25 150 SER A CA 1
ATOM 1207 C C . SER A 1 150 ? -36.912 2.041 43.875 1.00 52.25 150 SER A C 1
ATOM 1209 O O . SER A 1 150 ? -36.930 1.148 43.032 1.00 52.25 150 SER A O 1
ATOM 1211 N N . GLN A 1 151 ? -36.791 1.757 45.173 1.00 48.31 151 GLN A N 1
ATOM 1212 C CA . GLN A 1 151 ? -37.096 0.424 45.696 1.00 48.31 151 GLN A CA 1
ATOM 1213 C C . GLN A 1 151 ? -38.603 0.293 45.948 1.00 48.31 151 GLN A C 1
ATOM 1215 O O . GLN A 1 151 ? -39.099 0.641 47.012 1.00 48.31 151 GLN A O 1
ATOM 1220 N N . SER A 1 152 ? -39.340 -0.253 44.983 1.00 48.94 152 SER A N 1
ATOM 1221 C CA . SER A 1 152 ? -40.375 -1.256 45.270 1.00 48.94 152 SER A CA 1
ATOM 1222 C C . SER A 1 152 ? -40.838 -1.913 43.973 1.00 48.94 152 SER A C 1
ATOM 1224 O O . SER A 1 152 ? -41.510 -1.309 43.145 1.00 48.94 152 SER A O 1
ATOM 1226 N N . THR A 1 153 ? -40.438 -3.169 43.789 1.00 41.12 153 THR A N 1
ATOM 1227 C CA . THR A 1 153 ? -41.280 -4.315 43.399 1.00 41.12 153 THR A CA 1
ATOM 1228 C C . THR A 1 153 ? -40.372 -5.366 42.768 1.00 41.12 153 THR A C 1
ATOM 1230 O O . THR A 1 153 ? -39.835 -5.213 41.676 1.00 41.12 153 THR A O 1
ATOM 1233 N N . ILE A 1 154 ? -40.178 -6.434 43.531 1.00 48.09 154 ILE A N 1
ATOM 1234 C CA . ILE A 1 154 ? -39.426 -7.635 43.191 1.00 48.09 154 ILE A CA 1
ATOM 1235 C C . ILE A 1 154 ? -40.205 -8.413 42.127 1.00 48.09 154 ILE A C 1
ATOM 1237 O O . ILE A 1 154 ? -41.360 -8.756 42.368 1.00 48.09 154 ILE A O 1
ATOM 1241 N N . GLN A 1 155 ? -39.557 -8.791 41.022 1.00 41.56 155 GLN A N 1
ATOM 1242 C CA . GLN A 1 155 ? -39.896 -10.027 40.314 1.00 41.56 155 GLN A CA 1
ATOM 1243 C C . GLN A 1 155 ? -38.634 -10.800 39.916 1.00 41.56 155 GLN A C 1
ATOM 1245 O O . GLN A 1 155 ? -37.690 -10.287 39.323 1.00 41.56 155 GLN A O 1
ATOM 1250 N N . THR A 1 156 ? -38.657 -12.062 40.325 1.00 55.44 156 THR A N 1
ATOM 1251 C CA . THR A 1 156 ? -37.684 -13.138 40.154 1.00 55.44 156 THR A CA 1
ATOM 1252 C C . THR A 1 156 ? -37.452 -13.495 38.683 1.00 55.44 156 THR A C 1
ATOM 1254 O O . THR A 1 156 ? -38.416 -13.771 37.971 1.00 55.44 156 THR A O 1
ATOM 1257 N N . VAL A 1 157 ? -36.187 -13.579 38.253 1.00 42.94 157 VAL A N 1
ATOM 1258 C CA . VAL A 1 157 ? -35.790 -14.083 36.922 1.00 42.94 157 VAL A CA 1
ATOM 1259 C C . VAL A 1 157 ? -34.996 -15.393 37.075 1.00 42.94 157 VAL A C 1
ATOM 1261 O O . VAL A 1 157 ? -34.184 -15.486 37.999 1.00 42.94 157 VAL A O 1
ATOM 1264 N N . PRO A 1 158 ? -35.218 -16.415 36.219 1.00 50.81 158 PRO A N 1
ATOM 1265 C CA . PRO A 1 158 ? -34.708 -17.768 36.422 1.00 50.81 158 PRO A CA 1
ATOM 1266 C C . PRO A 1 158 ? -33.247 -17.944 35.990 1.00 50.81 158 PRO A C 1
ATOM 1268 O O . PRO A 1 158 ? -32.717 -17.244 35.130 1.00 50.81 158 PRO A O 1
ATOM 1271 N N . SER A 1 159 ? -32.630 -18.958 36.587 1.00 49.59 159 SER A N 1
ATOM 1272 C CA . SER A 1 159 ? -31.260 -19.438 36.420 1.00 49.59 159 SER A CA 1
ATOM 1273 C C . SER A 1 159 ? -30.854 -19.739 34.967 1.00 49.59 159 SER A C 1
ATOM 1275 O O . SER A 1 159 ? -31.198 -20.782 34.415 1.00 49.59 159 SER A O 1
ATOM 1277 N N . HIS A 1 160 ? -30.015 -18.877 34.388 1.00 46.22 160 HIS A N 1
ATOM 1278 C CA . HIS A 1 160 ? -29.338 -19.064 33.096 1.00 46.22 160 HIS A CA 1
ATOM 1279 C C . HIS A 1 160 ? -28.018 -19.859 33.245 1.00 46.22 160 HIS A C 1
ATOM 1281 O O . HIS A 1 160 ? -26.977 -19.455 32.732 1.00 46.22 160 HIS A O 1
ATOM 1287 N N . LEU A 1 161 ? -28.034 -20.990 33.964 1.00 47.5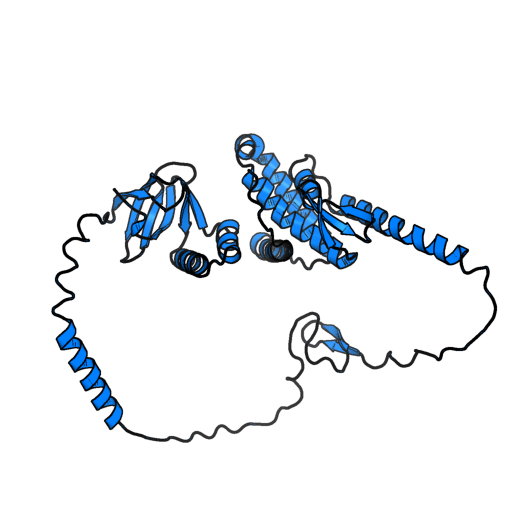3 161 LEU A N 1
ATOM 1288 C CA . LEU A 1 161 ? -26.836 -21.809 34.243 1.00 47.53 161 LEU A CA 1
ATOM 1289 C C . LEU A 1 161 ? -26.860 -23.192 33.558 1.00 47.53 161 LEU A C 1
ATOM 1291 O O . LEU A 1 161 ? -26.229 -24.129 34.032 1.00 47.53 161 LEU A O 1
ATOM 1295 N N . GLU A 1 162 ? -27.573 -23.338 32.436 1.00 55.31 162 GLU A N 1
ATOM 1296 C CA . GLU A 1 162 ? -27.617 -24.594 31.655 1.00 55.31 162 GLU A CA 1
ATOM 1297 C C . GLU A 1 162 ? -26.954 -24.515 30.265 1.00 55.31 162 GLU A C 1
ATOM 1299 O O . GLU A 1 162 ? -26.824 -25.522 29.570 1.00 55.31 162 GLU A O 1
ATOM 1304 N N . THR A 1 163 ? -26.434 -23.357 29.851 1.00 54.00 163 THR A N 1
ATOM 1305 C CA . THR A 1 163 ? -25.891 -23.153 28.490 1.00 54.00 163 THR A CA 1
ATOM 1306 C C . THR A 1 163 ? -24.428 -23.572 28.295 1.00 54.00 163 THR A C 1
ATOM 1308 O O . THR A 1 163 ? -23.918 -23.499 27.180 1.00 54.00 163 THR A O 1
ATOM 1311 N N . LEU A 1 164 ? -23.736 -24.049 29.333 1.00 54.66 164 LEU A N 1
ATOM 1312 C CA . LEU A 1 164 ? -22.298 -24.371 29.276 1.00 54.66 164 LEU A CA 1
ATOM 1313 C C . LEU A 1 164 ? -21.955 -25.732 28.628 1.00 54.66 164 LEU A C 1
ATOM 1315 O O . LEU A 1 164 ? -20.784 -26.089 28.548 1.00 54.66 164 LEU A O 1
ATOM 1319 N N . LYS A 1 165 ? -22.936 -26.498 28.124 1.00 60.16 165 LYS A N 1
ATOM 1320 C CA . LYS A 1 165 ? -22.726 -27.857 27.568 1.00 60.16 165 LYS A CA 1
ATOM 1321 C C . LYS A 1 165 ? -22.658 -27.969 26.030 1.00 60.16 165 LYS A C 1
ATOM 1323 O O . LYS A 1 165 ? -22.692 -29.084 25.514 1.00 60.16 165 LYS A O 1
ATOM 1328 N N . LYS A 1 166 ? -22.553 -26.870 25.268 1.00 80.69 166 LYS A N 1
ATOM 1329 C CA . LYS A 1 166 ? -22.626 -26.901 23.783 1.00 80.69 166 LYS A CA 1
ATOM 1330 C C . LYS A 1 166 ? -21.422 -26.300 23.030 1.00 80.69 166 LYS A C 1
ATOM 1332 O O . LYS A 1 166 ? -21.604 -25.681 21.981 1.00 80.69 166 LYS A O 1
ATOM 1337 N N . LEU A 1 167 ? -20.198 -26.500 23.513 1.00 90.31 167 LEU A N 1
ATOM 1338 C CA . LEU A 1 167 ? -18.980 -26.057 22.818 1.00 90.31 167 LEU A CA 1
ATOM 1339 C C . LEU A 1 167 ? -18.098 -27.255 22.401 1.00 90.31 167 LEU A C 1
ATOM 1341 O O . LEU A 1 167 ? -17.992 -28.223 23.153 1.00 90.31 167 LEU A O 1
ATOM 1345 N N . LYS A 1 168 ? -17.462 -27.170 21.222 1.00 93.31 168 LYS A N 1
ATOM 1346 C CA . LYS A 1 168 ? -16.428 -28.088 20.691 1.00 93.31 168 LYS A CA 1
ATOM 1347 C C . LYS A 1 168 ? -15.209 -27.298 20.226 1.00 93.31 168 LYS A C 1
ATOM 1349 O O . LYS A 1 168 ? -15.297 -26.098 19.990 1.00 93.31 168 LYS A O 1
ATOM 1354 N N . VAL A 1 169 ? -14.087 -27.982 20.030 1.00 95.31 169 VAL A N 1
ATOM 1355 C CA . VAL A 1 169 ? -12.866 -27.393 19.466 1.00 95.31 169 VAL A CA 1
ATOM 1356 C C . VAL A 1 169 ? -12.844 -27.583 17.945 1.00 95.31 169 VAL A C 1
ATOM 1358 O O . VAL A 1 169 ? -13.165 -28.658 17.438 1.00 95.31 169 VAL A O 1
ATOM 1361 N N . CYS A 1 170 ? -12.480 -26.538 17.204 1.00 94.31 170 CYS A N 1
ATOM 1362 C CA . CYS A 1 170 ? -12.300 -26.582 15.759 1.00 94.31 170 CYS A CA 1
ATOM 1363 C C . CYS A 1 170 ? -11.096 -27.474 15.395 1.00 94.31 170 CYS A C 1
ATOM 1365 O O . CYS A 1 170 ? -9.984 -27.184 15.840 1.00 94.31 170 CYS A O 1
ATOM 1367 N N . PRO A 1 171 ? -11.255 -28.495 14.533 1.00 93.56 171 PRO A N 1
ATOM 1368 C CA . PRO A 1 171 ? -10.166 -29.409 14.175 1.00 93.56 171 PRO A CA 1
ATOM 1369 C C . PRO A 1 171 ? -9.084 -28.769 13.291 1.00 93.56 171 PRO A C 1
ATOM 1371 O O . PRO A 1 171 ? -8.009 -29.338 13.145 1.00 93.56 171 PRO A O 1
ATOM 1374 N N . TYR A 1 172 ? -9.357 -27.604 12.692 1.00 93.31 172 TYR A N 1
ATOM 1375 C CA . TYR A 1 172 ? -8.428 -26.929 11.782 1.00 93.31 172 TYR A CA 1
ATOM 1376 C C . TYR A 1 172 ? -7.548 -25.887 12.480 1.00 93.31 172 TYR A C 1
ATOM 1378 O O . TYR A 1 172 ? -6.372 -25.773 12.153 1.00 93.31 172 TYR A O 1
ATOM 1386 N N . CYS A 1 173 ? -8.103 -25.108 13.418 1.00 94.38 173 CYS A N 1
ATOM 1387 C CA . CYS A 1 173 ? -7.379 -24.009 14.075 1.00 94.38 173 CYS A CA 1
ATOM 1388 C C . CYS A 1 173 ? -7.290 -24.122 15.601 1.00 94.38 173 CYS A C 1
ATOM 1390 O O . CYS A 1 173 ? -6.634 -23.293 16.216 1.00 94.38 173 CYS A O 1
ATOM 1392 N N . GLY A 1 174 ? -7.949 -25.109 16.217 1.00 93.81 174 GLY A N 1
ATOM 1393 C CA . GLY A 1 174 ? -7.895 -25.322 17.664 1.00 93.81 174 GLY A CA 1
ATOM 1394 C C . GLY A 1 174 ? -8.795 -24.408 18.497 1.00 93.81 174 GLY A C 1
ATOM 1395 O O . GLY A 1 174 ? -8.762 -24.514 19.719 1.00 93.81 174 GLY A O 1
ATOM 1396 N N . GLU A 1 175 ? -9.618 -23.552 17.879 1.00 95.44 175 GLU A N 1
ATOM 1397 C CA . GLU A 1 175 ? -10.469 -22.632 18.641 1.00 95.44 175 GLU A CA 1
ATOM 1398 C C . GLU A 1 175 ? -11.808 -23.204 19.089 1.00 95.44 175 GLU A C 1
ATOM 1400 O O . GLU A 1 175 ? -12.397 -24.058 18.423 1.00 95.44 175 GLU A O 1
ATOM 1405 N N . THR A 1 176 ? -12.310 -22.698 20.216 1.00 94.94 176 THR A N 1
ATOM 1406 C CA . THR A 1 176 ? -13.590 -23.137 20.784 1.00 94.94 176 THR A CA 1
ATOM 1407 C C . THR A 1 176 ? -14.761 -22.517 20.020 1.00 94.94 176 THR A C 1
ATOM 1409 O O . THR A 1 176 ? -14.869 -21.302 19.876 1.00 94.94 176 THR A O 1
ATOM 1412 N N . ILE A 1 177 ? -15.660 -23.361 19.526 1.00 94.25 177 ILE A N 1
ATOM 1413 C CA . ILE A 1 177 ? -16.810 -23.000 18.693 1.00 94.25 177 ILE A CA 1
ATOM 1414 C C . ILE A 1 177 ? -18.074 -23.708 19.190 1.00 94.25 177 ILE A C 1
ATOM 1416 O O . ILE A 1 177 ? -18.011 -24.705 19.909 1.00 94.25 177 ILE A O 1
ATOM 1420 N N . PHE A 1 178 ? -19.248 -23.233 18.776 1.00 93.12 178 PHE A N 1
ATOM 1421 C CA . PHE A 1 178 ? -20.507 -23.913 19.081 1.00 93.12 178 PHE A CA 1
ATOM 1422 C C . PHE A 1 178 ? -20.576 -25.300 18.430 1.00 93.12 178 PHE A C 1
ATOM 1424 O O . PHE A 1 178 ? -20.142 -25.494 17.292 1.00 93.12 178 PHE A O 1
ATOM 1431 N N . ASN A 1 179 ? -21.178 -26.270 19.126 1.00 90.31 179 ASN A N 1
ATOM 1432 C CA . ASN A 1 179 ? -21.350 -27.633 18.607 1.00 90.31 179 ASN A CA 1
ATOM 1433 C C . ASN A 1 179 ? -22.092 -27.678 17.262 1.00 90.31 179 ASN A C 1
ATOM 1435 O O . ASN A 1 179 ? -21.780 -28.516 16.416 1.00 90.31 179 ASN A O 1
ATOM 1439 N N . GLU A 1 180 ? -23.011 -26.739 17.049 1.00 91.31 180 GLU A N 1
ATOM 1440 C CA . GLU A 1 180 ? -23.852 -26.612 15.853 1.00 91.31 180 GLU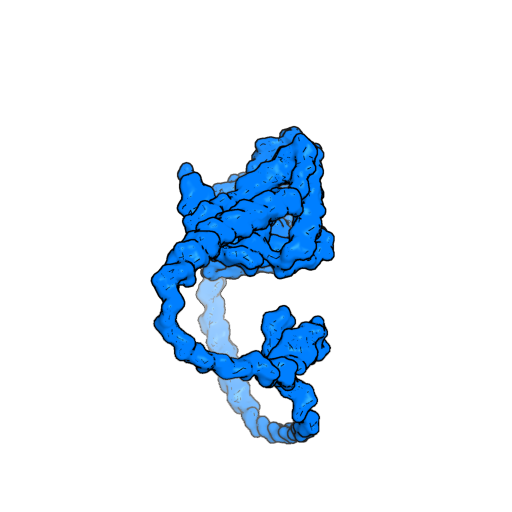 A CA 1
ATOM 1441 C C . GLU A 1 180 ? -23.177 -25.806 14.720 1.00 91.31 180 GLU A C 1
ATOM 1443 O O . GLU A 1 180 ? -23.740 -25.674 13.636 1.00 91.31 180 GLU A O 1
ATOM 1448 N N . ALA A 1 181 ? -21.958 -25.285 14.928 1.00 91.25 181 ALA A N 1
ATOM 1449 C CA . ALA A 1 181 ? -21.247 -24.513 13.913 1.00 91.25 181 ALA A CA 1
ATOM 1450 C C . ALA A 1 181 ? -20.882 -25.380 12.693 1.00 91.25 181 ALA A C 1
ATOM 1452 O O . ALA A 1 181 ? -20.263 -26.444 12.827 1.00 91.25 181 ALA A O 1
ATOM 1453 N N . ILE A 1 182 ? -21.260 -24.880 11.510 1.00 94.56 182 ILE A N 1
ATOM 1454 C CA . ILE A 1 182 ? -20.967 -25.461 10.189 1.00 94.56 182 ILE A CA 1
ATOM 1455 C C . ILE A 1 182 ? -19.648 -24.917 9.639 1.00 94.56 182 ILE A C 1
ATOM 1457 O O . ILE A 1 182 ? -18.895 -25.658 9.029 1.00 94.56 182 ILE A O 1
ATOM 1461 N N . ILE A 1 183 ? -19.350 -23.641 9.878 1.00 94.56 183 ILE A N 1
ATOM 1462 C CA . ILE A 1 183 ? -18.111 -22.988 9.450 1.00 94.56 183 ILE A CA 1
ATOM 1463 C C . ILE A 1 183 ? -17.440 -22.422 10.695 1.00 94.56 183 ILE A C 1
ATOM 1465 O O . ILE A 1 183 ? -18.106 -21.837 11.553 1.00 94.56 183 ILE A O 1
ATOM 1469 N N . CYS A 1 184 ? -16.126 -22.594 10.813 1.00 95.19 184 CYS A N 1
ATOM 1470 C CA . CYS A 1 184 ? -15.379 -21.950 11.885 1.00 95.19 184 CYS A CA 1
ATOM 1471 C C . CYS A 1 184 ? -15.341 -20.432 11.657 1.00 95.19 184 CYS A C 1
ATOM 1473 O O . CYS A 1 184 ? -14.764 -19.975 10.672 1.00 95.19 184 CYS A O 1
ATOM 1475 N N . GLN A 1 185 ? -15.889 -19.647 12.589 1.00 94.38 185 GLN A N 1
ATOM 1476 C CA . GLN A 1 185 ? -15.872 -18.179 12.503 1.00 94.38 185 GLN A CA 1
ATOM 1477 C C . GLN A 1 185 ? -14.456 -17.582 12.512 1.00 94.38 185 GLN A C 1
ATOM 1479 O O . GLN A 1 185 ? -14.260 -16.468 12.040 1.00 94.38 185 GLN A O 1
ATOM 1484 N N . TYR A 1 186 ? -13.476 -18.323 13.039 1.00 92.50 186 TYR A N 1
ATOM 1485 C CA . TYR A 1 186 ? -12.094 -17.868 13.160 1.00 92.50 186 TYR A CA 1
ATOM 1486 C C . TYR A 1 186 ? -11.256 -18.184 11.913 1.00 92.50 186 TYR A C 1
ATOM 1488 O O . TYR A 1 186 ? -10.529 -17.321 11.437 1.00 92.50 186 TYR A O 1
ATOM 1496 N N . CYS A 1 187 ? -11.351 -19.402 11.358 1.00 94.38 187 CYS A N 1
ATOM 1497 C CA . CYS A 1 187 ? -10.498 -19.834 10.237 1.00 94.38 187 CYS A CA 1
ATOM 1498 C C . CYS A 1 187 ? -11.224 -20.038 8.898 1.00 94.38 187 CYS A C 1
ATOM 1500 O O . CYS A 1 187 ? -10.579 -20.366 7.902 1.00 94.38 187 CYS A O 1
ATOM 1502 N N . GLY A 1 188 ? -12.553 -19.909 8.860 1.00 91.69 188 GLY A N 1
ATOM 1503 C CA . GLY A 1 188 ? -13.357 -20.000 7.637 1.00 91.69 188 GLY A CA 1
ATOM 1504 C C . GLY A 1 188 ? -13.483 -21.396 7.013 1.00 91.69 188 GLY A C 1
ATOM 1505 O O . GLY A 1 188 ? -14.118 -21.524 5.971 1.00 91.69 188 GLY A O 1
ATOM 1506 N N . HIS A 1 189 ? -12.911 -22.444 7.618 1.00 91.88 189 HIS A N 1
ATOM 1507 C CA . HIS A 1 189 ? -13.045 -23.815 7.113 1.00 91.88 189 HIS A CA 1
ATOM 1508 C C . HIS A 1 189 ? -14.433 -24.398 7.413 1.00 91.88 189 HIS A C 1
ATOM 1510 O O . HIS A 1 189 ? -14.968 -24.224 8.514 1.00 91.88 189 HIS A O 1
ATOM 1516 N N . ASP A 1 190 ? -14.989 -25.115 6.433 1.00 94.62 190 ASP A N 1
ATOM 1517 C CA . ASP A 1 190 ? -16.242 -25.864 6.559 1.00 94.62 190 ASP A CA 1
ATOM 1518 C C . ASP A 1 190 ? -16.008 -27.162 7.354 1.00 94.62 190 ASP A C 1
ATOM 1520 O O . ASP A 1 190 ? -15.069 -27.917 7.098 1.00 94.62 190 ASP A O 1
ATOM 1524 N N . LEU A 1 191 ? -16.857 -27.408 8.349 1.00 89.56 191 LEU A N 1
ATOM 1525 C CA . LEU A 1 191 ? -16.782 -28.518 9.297 1.00 89.56 191 LEU A CA 1
ATOM 1526 C C . LEU A 1 191 ? -17.691 -29.696 8.903 1.00 89.56 191 LEU A C 1
ATOM 1528 O O . LEU A 1 191 ? -17.685 -30.716 9.595 1.00 89.56 191 LEU A O 1
ATOM 1532 N N . LYS A 1 192 ? -18.473 -29.593 7.815 1.00 83.94 192 LYS A N 1
ATOM 1533 C CA . LYS A 1 192 ? -19.409 -30.648 7.364 1.00 83.94 192 LYS A CA 1
ATOM 1534 C C . LYS A 1 192 ? -18.737 -31.945 6.905 1.00 83.94 192 LYS A C 1
ATOM 1536 O O . LYS A 1 192 ? -19.403 -32.972 6.796 1.00 83.94 192 LYS A O 1
ATOM 1541 N N . THR A 1 193 ? -17.438 -31.931 6.634 1.00 60.31 193 THR A N 1
ATOM 1542 C CA . THR A 1 193 ? -16.811 -32.935 5.760 1.00 60.31 193 THR A CA 1
ATOM 1543 C C . THR A 1 193 ? -16.368 -34.228 6.458 1.00 60.31 193 THR A C 1
ATOM 1545 O O . THR A 1 193 ? -15.917 -35.147 5.786 1.00 60.31 193 THR A O 1
ATOM 1548 N N . ILE A 1 194 ? -16.497 -34.360 7.785 1.00 58.03 194 ILE A N 1
ATOM 1549 C CA . ILE A 1 194 ? -15.878 -35.492 8.511 1.00 58.03 194 ILE A CA 1
ATOM 1550 C C . ILE A 1 194 ? -16.860 -36.652 8.797 1.00 58.03 194 ILE A C 1
ATOM 1552 O O . ILE A 1 194 ? -16.429 -37.756 9.113 1.00 58.03 194 ILE A O 1
ATOM 1556 N N . THR A 1 195 ? -18.179 -36.482 8.633 1.00 53.59 195 THR A N 1
ATOM 1557 C CA . THR A 1 195 ? -19.164 -37.472 9.139 1.00 53.59 195 THR A CA 1
ATOM 1558 C C . THR A 1 195 ? -19.811 -38.405 8.104 1.00 53.59 195 THR A C 1
ATOM 1560 O O . THR A 1 195 ? -20.803 -39.052 8.426 1.00 53.59 195 THR A O 1
ATOM 1563 N N . SER A 1 196 ? -19.287 -38.554 6.880 1.00 45.56 196 SER A N 1
ATOM 1564 C CA . SER A 1 196 ? -19.804 -39.595 5.966 1.00 45.56 196 SER A CA 1
ATOM 1565 C C . SER A 1 196 ? -18.776 -40.115 4.956 1.00 45.56 196 SER A C 1
ATOM 1567 O O . SER A 1 196 ? -18.733 -39.719 3.796 1.00 45.56 196 SER A O 1
ATOM 1569 N N . HIS A 1 197 ? -17.974 -41.094 5.374 1.00 47.47 197 HIS A N 1
ATOM 1570 C CA . HIS A 1 197 ? -17.399 -42.044 4.424 1.00 47.47 197 HIS A CA 1
ATOM 1571 C C . HIS A 1 197 ? -18.501 -43.015 3.967 1.00 47.47 197 HIS A C 1
ATOM 1573 O O . HIS A 1 197 ? -18.730 -44.044 4.596 1.00 47.47 197 HIS A O 1
ATOM 1579 N N . GLN A 1 198 ? -19.180 -42.699 2.861 1.00 44.59 198 GLN A N 1
ATOM 1580 C CA . GLN A 1 198 ? -19.866 -43.695 2.032 1.00 44.59 198 GLN A CA 1
ATOM 1581 C C . GLN A 1 198 ? -19.496 -43.499 0.556 1.00 44.59 198 GLN A C 1
ATOM 1583 O O . GLN A 1 198 ? -19.965 -42.603 -0.138 1.00 44.59 198 GLN A O 1
ATOM 1588 N N . THR A 1 199 ? -18.582 -44.369 0.135 1.00 49.59 199 THR A N 1
ATOM 1589 C CA . THR A 1 199 ? -18.374 -44.977 -1.182 1.00 49.59 199 THR A CA 1
ATOM 1590 C C . THR A 1 199 ? -19.327 -44.518 -2.294 1.00 49.59 199 THR A C 1
ATOM 1592 O O . THR A 1 199 ? -20.466 -44.978 -2.366 1.00 49.59 199 THR A O 1
ATOM 1595 N N . GLN A 1 200 ? -18.842 -43.707 -3.241 1.00 46.00 200 GLN A N 1
ATOM 1596 C CA . GLN A 1 200 ? -19.520 -43.520 -4.527 1.00 46.00 200 GLN A CA 1
ATOM 1597 C C . GLN A 1 200 ? -18.716 -44.138 -5.673 1.00 46.00 200 GLN A C 1
ATOM 1599 O O . GLN A 1 200 ? -17.558 -43.823 -5.936 1.00 46.00 200 GLN A O 1
ATOM 1604 N N . LYS A 1 201 ? -19.394 -45.095 -6.302 1.00 43.72 201 LYS A N 1
ATOM 1605 C CA . LYS A 1 201 ? -19.001 -45.977 -7.393 1.00 43.72 201 LYS A CA 1
ATOM 1606 C C . LYS A 1 201 ? -19.049 -45.185 -8.703 1.00 43.72 201 LYS A C 1
ATOM 1608 O O . LYS A 1 201 ? -20.126 -44.797 -9.145 1.00 43.72 201 LYS A O 1
ATOM 1613 N N . ILE A 1 202 ? -17.894 -44.948 -9.319 1.00 46.31 202 ILE A N 1
ATOM 1614 C CA . ILE A 1 202 ? -17.794 -44.323 -10.643 1.00 46.31 202 ILE A CA 1
ATOM 1615 C C . ILE A 1 202 ? -18.232 -45.358 -11.687 1.00 46.31 202 ILE A C 1
ATOM 1617 O O . ILE A 1 202 ? -17.562 -46.371 -11.881 1.00 46.31 202 ILE A O 1
ATOM 1621 N N . THR A 1 203 ? -19.357 -45.121 -12.362 1.00 43.38 203 THR A N 1
ATOM 1622 C CA . THR A 1 203 ? -19.759 -45.883 -13.553 1.00 43.38 203 THR A CA 1
ATOM 1623 C C . THR A 1 203 ? -19.640 -45.001 -14.788 1.00 43.38 203 THR A C 1
ATOM 1625 O O . THR A 1 203 ? -20.440 -44.089 -14.987 1.00 43.38 203 THR A O 1
ATOM 1628 N N . ASN A 1 204 ? -18.646 -45.304 -15.622 1.00 47.78 204 ASN A N 1
ATOM 1629 C CA . ASN A 1 204 ? -18.455 -44.721 -16.946 1.00 47.78 204 ASN A CA 1
ATOM 1630 C C . ASN A 1 204 ? -19.536 -45.234 -17.907 1.00 47.78 204 ASN A C 1
ATOM 1632 O O . ASN A 1 204 ? -19.640 -46.442 -18.127 1.00 47.78 204 ASN A O 1
ATOM 1636 N N . LYS A 1 205 ? -20.299 -44.328 -18.526 1.00 39.94 205 LYS A N 1
ATOM 1637 C CA . LYS A 1 205 ? -21.127 -44.643 -19.696 1.00 39.94 205 LYS A CA 1
ATOM 1638 C C . LYS A 1 205 ? -20.609 -43.858 -20.897 1.00 39.94 205 LYS A C 1
ATOM 1640 O O . LYS A 1 205 ? -20.757 -42.647 -20.984 1.00 39.94 205 LYS A O 1
ATOM 1645 N N . SER A 1 206 ? -19.950 -44.603 -21.779 1.00 48.84 206 SER A N 1
ATOM 1646 C CA . SER A 1 206 ? -19.560 -44.219 -23.131 1.00 48.84 206 SER A CA 1
ATOM 1647 C C . SER A 1 206 ? -20.816 -44.010 -23.978 1.00 48.84 206 SER A C 1
ATOM 1649 O O . SER A 1 206 ? -21.631 -44.924 -24.110 1.00 48.84 206 SER A O 1
ATOM 1651 N N . THR A 1 207 ? -20.971 -42.814 -24.538 1.00 46.56 207 THR A N 1
ATOM 1652 C CA . THR A 1 207 ? -21.984 -42.502 -25.551 1.00 46.56 207 THR A CA 1
ATOM 1653 C C . THR A 1 207 ? -21.299 -41.870 -26.749 1.00 46.56 207 THR A C 1
ATOM 1655 O O . THR A 1 207 ? -20.929 -40.699 -26.752 1.00 46.56 207 THR A O 1
ATOM 1658 N N . THR A 1 208 ? -21.112 -42.707 -27.757 1.00 57.62 208 THR A N 1
ATOM 1659 C CA . THR A 1 208 ? -20.707 -42.404 -29.122 1.00 57.62 208 THR A CA 1
ATOM 1660 C C . THR A 1 208 ? -21.837 -41.683 -29.863 1.00 57.62 208 THR A C 1
ATOM 1662 O O . THR A 1 208 ? -22.882 -42.275 -30.103 1.00 57.62 208 THR A O 1
ATOM 1665 N N . PHE A 1 209 ? -21.633 -40.422 -30.251 1.00 57.69 209 PHE A N 1
ATOM 1666 C CA . PHE A 1 209 ? -22.459 -39.686 -31.227 1.00 57.69 209 PHE A CA 1
ATOM 1667 C C . PHE A 1 209 ? -21.659 -38.481 -31.779 1.00 57.69 209 PHE A C 1
ATOM 1669 O O . PHE A 1 209 ? -20.790 -37.967 -31.079 1.00 57.69 209 PHE A O 1
ATOM 1676 N N . PRO A 1 210 ? -21.911 -38.003 -33.013 1.00 53.28 210 PRO A N 1
ATOM 1677 C CA . PRO A 1 210 ? -21.489 -38.616 -34.267 1.00 53.28 210 PRO A CA 1
ATOM 1678 C C . PRO A 1 210 ? -20.516 -37.692 -35.041 1.00 53.28 210 PRO A C 1
ATOM 1680 O O . PRO A 1 210 ? -20.682 -36.474 -35.095 1.00 53.28 210 PRO A O 1
ATOM 1683 N N . LEU A 1 211 ? -19.542 -38.284 -35.735 1.00 57.94 211 LEU A N 1
ATOM 1684 C CA . LEU A 1 211 ? -18.534 -37.617 -36.586 1.00 57.94 211 LEU A CA 1
ATOM 1685 C C . LE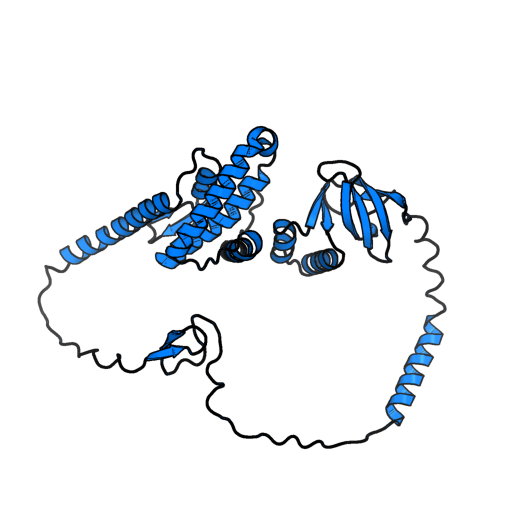U A 1 211 ? -19.097 -36.695 -37.694 1.00 57.94 211 LEU A C 1
ATOM 1687 O O . LEU A 1 211 ? -18.357 -35.913 -38.285 1.00 57.94 211 LEU A O 1
ATOM 1691 N N . ILE A 1 212 ? -20.403 -36.743 -37.958 1.00 63.31 212 ILE A N 1
ATOM 1692 C CA . ILE A 1 212 ? -21.066 -35.989 -39.030 1.00 63.31 212 ILE A CA 1
ATOM 1693 C C . ILE A 1 212 ? -21.207 -34.494 -38.682 1.00 63.31 212 ILE A C 1
ATOM 1695 O O . ILE A 1 212 ? -21.040 -33.649 -39.559 1.00 63.31 212 ILE A O 1
ATOM 1699 N N . PHE A 1 213 ? -21.413 -34.134 -37.407 1.00 61.00 213 PHE A N 1
ATOM 1700 C CA . PHE A 1 213 ? -21.500 -32.719 -37.003 1.00 61.00 213 PHE A CA 1
ATOM 1701 C C . PHE A 1 213 ? -20.141 -32.002 -37.038 1.00 61.00 213 PHE A C 1
ATOM 1703 O O . PHE A 1 213 ? -20.085 -30.804 -37.310 1.00 61.00 213 PHE A O 1
ATOM 1710 N N . LEU A 1 214 ? -19.041 -32.737 -36.842 1.00 67.56 214 LEU A N 1
ATOM 1711 C CA . LEU A 1 214 ? -17.687 -32.187 -36.922 1.00 67.56 214 LEU A CA 1
ATOM 1712 C C . LEU A 1 214 ? -17.327 -31.789 -38.365 1.00 67.56 214 LEU A C 1
ATOM 1714 O O . LEU A 1 214 ? -16.723 -30.743 -38.584 1.00 67.56 214 LEU A O 1
ATOM 1718 N N . PHE A 1 215 ? -17.742 -32.582 -39.357 1.00 71.12 215 PHE A N 1
ATOM 1719 C CA . PHE A 1 215 ? -17.404 -32.330 -40.762 1.00 71.12 215 PHE A CA 1
ATOM 1720 C C . PHE A 1 215 ? -18.157 -31.124 -41.348 1.00 71.12 215 PHE A C 1
ATOM 1722 O O . PHE A 1 215 ? -17.571 -30.319 -42.071 1.00 71.12 215 PHE A O 1
ATOM 1729 N N . VAL A 1 216 ? -19.432 -30.946 -40.977 1.00 74.56 216 VAL A N 1
ATOM 1730 C CA . VAL A 1 216 ? -20.229 -29.772 -41.379 1.00 74.56 216 VAL A CA 1
ATOM 1731 C C . VAL A 1 216 ? -19.691 -28.495 -40.726 1.00 74.56 216 VAL A C 1
ATOM 1733 O O . VAL A 1 216 ? -19.589 -27.464 -41.387 1.00 74.56 216 VAL A O 1
ATOM 1736 N N . PHE A 1 217 ? -19.257 -28.562 -39.463 1.00 71.06 217 PHE A N 1
ATOM 1737 C CA . PHE A 1 217 ? -18.649 -27.417 -38.784 1.00 71.06 217 PHE A CA 1
ATOM 1738 C C . PHE A 1 217 ? -17.303 -27.018 -39.413 1.00 71.06 217 PHE A C 1
ATOM 1740 O O . PHE A 1 217 ? -17.061 -25.836 -39.646 1.00 71.06 217 PHE A O 1
ATOM 1747 N N . ILE A 1 218 ? -16.457 -27.991 -39.777 1.00 74.19 218 ILE A N 1
ATOM 1748 C CA . ILE A 1 218 ? -15.173 -27.732 -40.450 1.00 74.19 218 ILE A CA 1
ATOM 1749 C C . ILE A 1 218 ? -15.389 -27.090 -41.829 1.00 74.19 218 ILE A C 1
ATOM 1751 O O . ILE A 1 218 ? -14.709 -26.119 -42.153 1.00 74.19 218 ILE A O 1
ATOM 1755 N N . MET A 1 219 ? -16.361 -27.554 -42.621 1.00 70.75 219 MET A N 1
ATOM 1756 C CA . MET A 1 219 ? -16.666 -26.951 -43.928 1.00 70.75 219 MET A CA 1
ATOM 1757 C C . MET A 1 219 ? -17.241 -25.531 -43.816 1.00 70.75 219 MET A C 1
ATOM 1759 O O . MET A 1 219 ? -16.849 -24.664 -44.597 1.00 70.75 219 MET A O 1
ATOM 1763 N N . CYS A 1 220 ? -18.090 -25.249 -42.821 1.00 71.62 220 CYS A N 1
ATOM 1764 C CA . CYS A 1 220 ? -18.590 -23.891 -42.578 1.00 71.62 220 CYS A CA 1
ATOM 1765 C C . CYS A 1 220 ? -17.474 -22.932 -42.136 1.00 71.62 220 CYS A C 1
ATOM 1767 O O . CYS A 1 220 ? -17.418 -21.802 -42.617 1.00 71.62 220 CYS A O 1
ATOM 1769 N N . VAL A 1 221 ? -16.555 -23.377 -41.273 1.00 69.00 221 VAL A N 1
ATOM 1770 C CA . VAL A 1 221 ? -15.433 -22.545 -40.807 1.00 69.00 221 VAL A CA 1
ATOM 1771 C C . VAL A 1 221 ? -14.420 -22.302 -41.933 1.00 69.00 221 VAL A C 1
ATOM 1773 O O . VAL A 1 221 ? -13.991 -21.165 -42.126 1.00 69.00 221 VAL A O 1
ATOM 1776 N N . PHE A 1 222 ? -14.081 -23.316 -42.737 1.00 63.78 222 PHE A N 1
ATOM 1777 C CA . PHE A 1 222 ? -13.157 -23.141 -43.865 1.00 63.78 222 PHE A CA 1
ATOM 1778 C C . PHE A 1 222 ? -13.756 -22.321 -45.017 1.00 63.78 222 PHE A C 1
ATOM 1780 O O . PHE A 1 222 ? -13.045 -21.500 -45.595 1.00 63.78 222 PHE A O 1
ATOM 1787 N N . GLY A 1 223 ? -15.050 -22.471 -45.321 1.00 63.81 223 GLY A N 1
ATOM 1788 C CA . GLY A 1 223 ? -15.730 -21.664 -46.341 1.00 63.81 223 GLY A CA 1
ATOM 1789 C C . GLY A 1 223 ? -15.800 -20.177 -45.977 1.00 63.81 223 GLY A C 1
ATOM 1790 O O . GLY A 1 223 ? -15.601 -19.320 -46.837 1.00 63.81 223 GLY A O 1
ATOM 1791 N N . PHE A 1 224 ? -15.987 -19.860 -44.691 1.00 57.88 224 PHE A N 1
ATOM 1792 C CA . PHE A 1 224 ? -15.974 -18.476 -44.209 1.00 57.88 224 PHE A CA 1
ATOM 1793 C C . PHE A 1 224 ? -14.565 -17.860 -44.270 1.00 57.88 224 PHE A C 1
ATOM 1795 O O . PHE A 1 224 ? -14.409 -16.707 -44.659 1.00 57.88 224 PHE A O 1
ATOM 1802 N N . PHE A 1 225 ? -13.511 -18.628 -43.974 1.00 56.44 225 PHE A N 1
ATOM 1803 C CA . PHE A 1 225 ? -12.134 -18.116 -43.987 1.00 56.44 225 PHE A CA 1
ATOM 1804 C C . PHE A 1 225 ? -11.617 -17.700 -45.374 1.00 56.44 225 PHE A C 1
ATOM 1806 O O . PHE A 1 225 ? -10.716 -16.863 -45.458 1.00 56.44 225 PHE A O 1
ATOM 1813 N N . VAL A 1 226 ? -12.164 -18.253 -46.460 1.00 59.38 226 VAL A N 1
ATOM 1814 C CA . VAL A 1 226 ? -11.702 -17.928 -47.821 1.00 59.38 226 VAL A CA 1
ATOM 1815 C C . VAL A 1 226 ? -12.289 -16.605 -48.328 1.00 59.38 226 VAL A C 1
ATOM 1817 O O . VAL A 1 226 ? -11.605 -15.884 -49.047 1.00 59.38 226 VAL A O 1
ATOM 1820 N N . VAL A 1 227 ? -13.498 -16.221 -47.902 1.00 55.56 227 VAL A N 1
ATOM 1821 C CA . VAL A 1 227 ? -14.159 -14.991 -48.385 1.00 55.56 227 VAL A CA 1
ATOM 1822 C C . VAL A 1 227 ? -13.665 -13.728 -47.659 1.00 55.56 227 VAL A C 1
ATOM 1824 O O . VAL A 1 227 ? -13.611 -12.662 -48.260 1.00 55.56 227 VAL A O 1
ATOM 1827 N N . PHE A 1 228 ? -13.194 -13.829 -46.411 1.00 54.28 228 PHE A N 1
ATOM 1828 C CA . PHE A 1 228 ? -12.710 -12.667 -45.643 1.00 54.28 228 PHE A CA 1
ATOM 1829 C C . PHE A 1 228 ? -11.230 -12.305 -45.858 1.00 54.28 228 PHE A C 1
ATOM 1831 O O . PHE A 1 228 ? -10.726 -11.375 -45.227 1.00 54.28 228 PHE A O 1
ATOM 1838 N N . LYS A 1 229 ? -10.497 -13.003 -46.737 1.00 52.34 229 LYS A N 1
ATOM 1839 C CA . LYS A 1 229 ? -9.060 -12.736 -46.925 1.00 52.34 229 LYS A CA 1
ATOM 1840 C C . LYS A 1 229 ? -8.731 -11.527 -47.809 1.00 52.34 229 LYS A C 1
ATOM 1842 O O . LYS A 1 229 ? -7.594 -11.064 -47.748 1.00 52.34 229 LYS A O 1
ATOM 1847 N N . GLN A 1 230 ? -9.674 -11.002 -48.594 1.00 50.19 230 GLN A N 1
ATOM 1848 C CA . GLN A 1 230 ? -9.362 -9.951 -49.572 1.00 50.19 230 GLN A CA 1
ATOM 1849 C C . GLN A 1 230 ? -9.297 -8.540 -48.953 1.00 50.19 230 GLN A C 1
ATOM 1851 O O . GLN A 1 230 ? -8.447 -7.747 -49.350 1.00 50.19 230 GLN A O 1
ATOM 1856 N N . ASP A 1 231 ? -10.103 -8.239 -47.929 1.00 48.38 231 ASP A N 1
ATOM 1857 C CA . ASP A 1 231 ? -10.181 -6.876 -47.371 1.00 48.38 231 ASP A CA 1
ATOM 1858 C C . ASP A 1 231 ? -9.190 -6.608 -46.224 1.00 48.38 231 ASP A C 1
ATOM 1860 O O . ASP A 1 231 ? -8.896 -5.455 -45.907 1.00 48.38 231 ASP A O 1
ATOM 1864 N N . TYR A 1 232 ? -8.593 -7.649 -45.629 1.00 53.88 232 TYR A N 1
ATOM 1865 C CA . TYR A 1 232 ? -7.632 -7.479 -44.528 1.00 53.88 232 TYR A CA 1
ATOM 1866 C C . TYR A 1 232 ? -6.246 -6.993 -44.996 1.00 53.88 232 TYR A C 1
ATOM 1868 O O . TYR A 1 232 ? -5.486 -6.434 -44.207 1.00 53.88 232 TYR A O 1
ATOM 1876 N N . TYR A 1 233 ? -5.898 -7.171 -46.276 1.00 50.66 233 TYR A N 1
ATOM 1877 C CA . TYR A 1 233 ? -4.541 -6.880 -46.764 1.00 50.66 233 TYR A CA 1
ATOM 1878 C C . TYR A 1 233 ? -4.293 -5.407 -47.126 1.00 50.66 233 TYR A C 1
ATOM 1880 O O . TYR A 1 233 ? -3.141 -4.989 -47.227 1.00 50.66 233 TYR A O 1
ATOM 1888 N N . ASN A 1 234 ? -5.344 -4.594 -47.275 1.00 49.09 234 ASN A N 1
ATOM 1889 C CA . ASN A 1 234 ? -5.201 -3.214 -47.753 1.00 49.09 234 ASN A CA 1
ATOM 1890 C C . ASN A 1 234 ? -5.171 -2.151 -46.639 1.00 49.09 234 ASN A C 1
ATOM 1892 O O . ASN A 1 234 ? -4.888 -0.990 -46.929 1.00 49.09 234 ASN A O 1
ATOM 1896 N N . SER A 1 235 ? -5.388 -2.518 -45.367 1.00 48.44 235 SER A N 1
ATOM 1897 C CA . SER A 1 235 ? -5.396 -1.555 -44.246 1.00 48.44 235 SER A CA 1
ATOM 1898 C C . SER A 1 235 ? -4.100 -1.510 -43.416 1.00 48.44 235 SER A C 1
ATOM 1900 O O . SER A 1 235 ? -3.989 -0.696 -42.499 1.00 48.44 235 SER A O 1
ATOM 1902 N N . THR A 1 236 ? -3.099 -2.342 -43.719 1.00 51.19 236 THR A N 1
ATOM 1903 C CA . THR A 1 236 ? -1.864 -2.476 -42.917 1.00 51.19 236 THR A CA 1
ATOM 1904 C C . THR A 1 236 ? -0.666 -1.679 -43.440 1.00 51.19 236 THR A C 1
ATOM 1906 O O . THR A 1 236 ? 0.330 -1.561 -42.732 1.00 51.19 236 THR A O 1
ATOM 1909 N N . SER A 1 237 ? -0.727 -1.071 -44.628 1.00 53.00 237 SER A N 1
ATOM 1910 C CA . SER A 1 237 ? 0.443 -0.399 -45.226 1.00 53.00 237 SER A CA 1
ATOM 1911 C C . SER A 1 237 ? 0.699 1.033 -44.726 1.00 53.00 237 SER A C 1
ATOM 1913 O O . SER A 1 237 ? 1.814 1.530 -44.874 1.00 53.00 237 SER A O 1
ATOM 1915 N N . ASN A 1 238 ? -0.273 1.680 -44.068 1.00 52.22 238 ASN A N 1
ATOM 1916 C CA . ASN A 1 238 ? -0.110 3.039 -43.521 1.00 52.22 238 ASN A CA 1
ATOM 1917 C C . ASN A 1 238 ? 0.164 3.096 -42.003 1.00 52.22 238 ASN A C 1
ATOM 1919 O O . ASN A 1 238 ? 0.583 4.140 -41.510 1.00 52.22 238 ASN A O 1
ATOM 1923 N N . ILE A 1 239 ? 0.007 1.992 -41.260 1.00 55.12 239 ILE A N 1
ATOM 1924 C CA . ILE A 1 239 ? 0.265 1.943 -39.801 1.00 55.12 239 ILE A CA 1
ATOM 1925 C C . ILE A 1 239 ? 1.753 1.667 -39.487 1.00 55.12 239 ILE A C 1
ATOM 1927 O O . ILE A 1 239 ? 2.245 2.006 -38.414 1.00 55.12 239 ILE A O 1
ATOM 1931 N N . VAL A 1 240 ? 2.521 1.136 -40.445 1.00 53.94 240 VAL A N 1
ATOM 1932 C CA . VAL A 1 240 ? 3.910 0.680 -40.226 1.00 53.94 240 VAL A CA 1
ATOM 1933 C C . VAL A 1 240 ? 4.944 1.820 -40.187 1.00 53.94 240 VAL A C 1
ATOM 1935 O O . VAL A 1 240 ? 6.074 1.611 -39.759 1.00 53.94 240 VAL A O 1
ATOM 1938 N N . LYS A 1 241 ? 4.603 3.059 -40.564 1.00 59.75 241 LYS A N 1
ATOM 1939 C CA . LYS A 1 241 ? 5.615 4.135 -40.640 1.00 59.75 241 LYS A CA 1
ATOM 1940 C C . LYS A 1 241 ? 5.992 4.796 -39.308 1.00 59.75 241 LYS A C 1
ATOM 1942 O O . LYS A 1 241 ? 7.027 5.455 -39.265 1.00 59.75 241 LYS A O 1
ATOM 1947 N N . ASN A 1 242 ? 5.229 4.585 -38.232 1.00 75.62 242 ASN A N 1
ATOM 1948 C CA . ASN A 1 242 ? 5.489 5.231 -36.934 1.00 75.62 242 ASN A CA 1
ATOM 1949 C C . ASN A 1 242 ? 5.870 4.272 -35.795 1.00 75.62 242 ASN A C 1
ATOM 1951 O O . ASN A 1 242 ? 6.012 4.717 -34.657 1.00 75.62 242 ASN A O 1
ATOM 1955 N N . SER A 1 243 ? 6.067 2.978 -36.057 1.00 88.31 243 SER A N 1
ATOM 1956 C CA . SER A 1 243 ? 6.530 2.055 -35.016 1.00 88.31 243 SER A CA 1
ATOM 1957 C C . SER A 1 243 ? 8.038 2.193 -34.789 1.00 88.31 243 SER A C 1
ATOM 1959 O O . SER A 1 243 ? 8.820 2.012 -35.719 1.00 88.31 243 SER A O 1
ATOM 1961 N N . ILE A 1 244 ? 8.444 2.470 -33.549 1.00 94.56 244 ILE A N 1
ATOM 1962 C CA . ILE A 1 244 ? 9.852 2.477 -33.123 1.00 94.56 244 ILE A CA 1
ATOM 1963 C C . ILE A 1 244 ? 10.374 1.040 -33.025 1.00 94.56 244 ILE A C 1
ATOM 1965 O O . ILE A 1 244 ? 9.738 0.197 -32.379 1.00 94.56 244 ILE A O 1
ATOM 1969 N N . SER A 1 245 ? 11.522 0.768 -33.641 1.00 95.62 245 SER A N 1
ATOM 1970 C CA . SER A 1 245 ? 12.142 -0.566 -33.672 1.00 95.62 245 SER A CA 1
ATOM 1971 C C . SER A 1 245 ? 12.911 -0.888 -32.384 1.00 95.62 245 SER A C 1
ATOM 1973 O O . SER A 1 245 ? 13.243 -0.003 -31.598 1.00 95.62 245 SER A O 1
ATOM 1975 N N . ILE A 1 246 ? 13.213 -2.169 -32.153 1.00 97.38 246 ILE A N 1
ATOM 1976 C CA . ILE A 1 246 ? 14.106 -2.586 -31.059 1.00 97.38 246 ILE A CA 1
ATOM 1977 C C . ILE A 1 246 ? 15.483 -1.935 -31.261 1.00 97.38 246 ILE A C 1
ATOM 1979 O O . ILE A 1 246 ? 16.008 -1.926 -32.373 1.00 97.38 246 ILE A O 1
ATOM 1983 N N . GLY A 1 247 ? 16.054 -1.375 -30.194 1.00 97.19 247 GLY A N 1
ATOM 1984 C CA . GLY A 1 247 ? 17.318 -0.635 -30.215 1.00 97.19 247 GLY A CA 1
ATOM 1985 C C . GLY A 1 247 ? 17.185 0.853 -30.558 1.00 97.19 247 GLY A C 1
ATOM 1986 O O . GLY A 1 247 ? 18.144 1.600 -30.370 1.00 97.19 247 GLY A O 1
ATOM 1987 N N . GLU A 1 248 ? 16.016 1.316 -31.005 1.00 97.81 248 GLU A N 1
ATOM 1988 C CA . GLU A 1 248 ? 15.760 2.740 -31.225 1.00 97.81 248 GLU A CA 1
ATOM 1989 C C . GLU A 1 248 ? 15.329 3.441 -29.925 1.00 97.81 248 GLU A C 1
ATOM 1991 O O . GLU A 1 248 ? 14.735 2.846 -29.017 1.00 97.81 248 GLU A O 1
ATOM 1996 N N . THR A 1 249 ? 15.615 4.742 -29.841 1.00 98.06 249 THR A N 1
ATOM 1997 C CA . THR A 1 249 ? 15.120 5.593 -28.756 1.00 98.06 249 THR A CA 1
ATOM 1998 C C . THR A 1 249 ? 13.779 6.222 -29.113 1.00 98.06 249 THR A C 1
ATOM 2000 O O . THR A 1 249 ? 13.585 6.648 -30.249 1.00 98.06 249 THR A O 1
ATOM 2003 N N . GLY A 1 250 ? 12.899 6.352 -28.126 1.00 97.94 250 GLY A N 1
ATOM 2004 C CA . GLY A 1 250 ? 11.633 7.075 -28.227 1.00 97.94 250 GLY A CA 1
ATOM 2005 C C . GLY A 1 250 ? 11.347 7.905 -26.983 1.00 97.94 250 GLY A C 1
ATOM 2006 O O . GLY A 1 250 ? 12.206 8.068 -26.113 1.00 97.94 250 GLY A O 1
ATOM 2007 N N . ARG A 1 251 ? 10.118 8.400 -26.883 1.00 98.25 251 ARG A N 1
ATOM 2008 C CA . ARG A 1 251 ? 9.562 9.098 -25.727 1.00 98.25 251 ARG A CA 1
ATOM 2009 C C . ARG A 1 251 ? 8.208 8.512 -25.346 1.00 98.25 251 ARG A C 1
ATOM 2011 O O . ARG A 1 251 ? 7.461 8.040 -26.207 1.00 98.25 251 ARG A O 1
ATOM 2018 N N . LEU A 1 252 ? 7.921 8.518 -24.049 1.00 98.31 252 LEU A N 1
ATOM 2019 C CA . LEU A 1 252 ? 6.673 7.999 -23.499 1.00 98.31 252 LEU A CA 1
ATOM 2020 C C . LEU A 1 252 ? 5.565 9.045 -23.493 1.00 98.31 252 LEU A C 1
ATOM 2022 O O . LEU A 1 252 ? 5.795 10.176 -23.085 1.00 98.31 252 LEU A O 1
ATOM 2026 N N . TYR A 1 253 ? 4.354 8.646 -23.870 1.00 97.44 253 TYR A N 1
ATOM 2027 C CA . TYR A 1 253 ? 3.163 9.489 -23.838 1.00 97.44 253 TYR A CA 1
ATOM 2028 C C . TYR A 1 253 ? 1.952 8.688 -23.362 1.00 97.44 253 TYR A C 1
ATOM 2030 O O . TYR A 1 253 ? 1.684 7.603 -23.872 1.00 97.44 253 TYR A O 1
ATOM 2038 N N . SER A 1 254 ? 1.183 9.259 -22.439 1.00 95.31 254 SER A N 1
ATOM 2039 C CA . SER A 1 254 ? -0.146 8.786 -22.041 1.00 95.31 254 SER A CA 1
ATOM 2040 C C . SER A 1 254 ? -1.151 9.943 -22.148 1.00 95.31 254 SER A C 1
ATOM 2042 O O . SER A 1 254 ? -0.798 11.046 -22.567 1.00 95.31 254 SER A O 1
ATOM 2044 N N . ASN A 1 255 ? -2.410 9.707 -21.773 1.00 91.88 255 ASN A N 1
ATOM 2045 C CA . ASN A 1 255 ? -3.424 10.766 -21.691 1.00 91.88 255 ASN A CA 1
ATOM 2046 C C . ASN A 1 255 ? -3.234 11.706 -20.480 1.00 91.88 255 ASN A C 1
ATOM 2048 O O . ASN A 1 255 ? -4.019 12.636 -20.323 1.00 91.88 255 ASN A O 1
ATOM 2052 N N . GLY A 1 256 ? -2.240 11.464 -19.618 1.00 92.00 256 GLY A N 1
ATOM 2053 C CA . GLY A 1 256 ? -1.942 12.284 -18.443 1.00 92.00 256 GLY A CA 1
ATOM 2054 C C . GLY A 1 256 ? -0.478 12.720 -18.372 1.00 92.00 256 GLY A C 1
ATOM 2055 O O . GLY A 1 256 ? 0.326 12.427 -19.258 1.00 92.00 256 GLY A O 1
ATOM 2056 N N . ASP A 1 257 ? -0.133 13.404 -17.280 1.00 94.56 257 ASP A N 1
ATOM 2057 C CA . ASP A 1 257 ? 1.232 13.889 -17.021 1.00 94.56 257 ASP A CA 1
ATOM 2058 C C . ASP A 1 257 ? 2.200 12.766 -16.629 1.00 94.56 257 ASP A C 1
ATOM 2060 O O . ASP A 1 257 ? 3.417 12.939 -16.684 1.00 94.56 257 ASP A O 1
ATOM 2064 N N . GLU A 1 258 ? 1.669 11.598 -16.268 1.00 96.50 258 GLU A N 1
ATOM 2065 C CA . GLU A 1 258 ? 2.431 10.427 -15.860 1.00 96.50 258 GLU A CA 1
ATOM 2066 C C . GLU A 1 258 ? 2.073 9.200 -16.706 1.00 96.50 258 GLU A C 1
ATOM 2068 O O . GLU A 1 258 ? 0.932 8.993 -17.133 1.00 96.50 258 GLU A O 1
ATOM 2073 N N . VAL A 1 259 ? 3.073 8.358 -16.946 1.00 97.88 259 VAL A N 1
ATOM 2074 C CA . VAL A 1 259 ? 2.967 7.120 -17.713 1.00 97.88 259 VAL A CA 1
ATOM 2075 C C . VAL A 1 259 ? 3.292 5.955 -16.783 1.00 97.88 259 VAL A C 1
ATOM 2077 O O . VAL A 1 259 ? 4.407 5.902 -16.253 1.00 97.88 259 VAL A O 1
ATOM 2080 N N . PRO A 1 260 ? 2.359 5.015 -16.559 1.00 97.88 260 PRO A N 1
ATOM 2081 C CA . PRO A 1 260 ? 2.653 3.851 -15.747 1.00 97.88 260 PRO A CA 1
ATOM 2082 C C . PRO A 1 260 ? 3.527 2.860 -16.510 1.00 97.88 260 PRO A C 1
ATOM 2084 O O . PRO A 1 260 ? 3.251 2.500 -17.653 1.00 97.88 260 PRO A O 1
ATOM 2087 N N . VAL A 1 261 ? 4.574 2.389 -15.846 1.00 98.25 261 VAL A N 1
ATOM 2088 C CA . VAL A 1 261 ? 5.523 1.408 -16.362 1.00 98.25 261 VAL A CA 1
ATOM 2089 C C . VAL A 1 261 ? 5.479 0.187 -15.450 1.00 98.25 261 VAL A C 1
ATOM 2091 O O . VAL A 1 261 ? 5.763 0.268 -14.253 1.00 98.25 261 VAL A O 1
ATOM 2094 N N . ALA A 1 262 ? 5.096 -0.959 -16.008 1.00 98.50 262 ALA A N 1
ATOM 2095 C CA . ALA A 1 262 ? 4.998 -2.212 -15.268 1.00 98.50 262 ALA A CA 1
ATOM 2096 C C . ALA A 1 262 ? 6.342 -2.950 -15.271 1.00 98.50 262 ALA A C 1
ATOM 2098 O O . ALA A 1 262 ? 7.011 -3.026 -16.296 1.00 98.50 262 ALA A O 1
ATOM 2099 N N . ARG A 1 263 ? 6.756 -3.551 -14.152 1.00 97.62 263 ARG A N 1
ATOM 2100 C CA . ARG A 1 263 ? 8.039 -4.279 -14.092 1.00 97.62 263 ARG A CA 1
ATOM 2101 C C . ARG A 1 263 ? 8.063 -5.541 -14.952 1.00 97.62 263 ARG A C 1
ATOM 2103 O O . ARG A 1 263 ? 9.110 -5.891 -15.491 1.00 97.62 263 ARG A O 1
ATOM 2110 N N . THR A 1 264 ? 6.922 -6.208 -15.101 1.00 97.69 264 THR A N 1
ATOM 2111 C CA . THR A 1 264 ? 6.772 -7.395 -15.951 1.00 97.69 264 THR A CA 1
ATOM 2112 C C . THR A 1 264 ? 5.572 -7.244 -16.877 1.00 97.69 264 THR A C 1
ATOM 2114 O O . THR A 1 264 ? 4.696 -6.402 -16.661 1.00 97.69 264 THR A O 1
ATOM 2117 N N . LYS A 1 265 ? 5.527 -8.075 -17.917 1.00 97.62 265 LYS A N 1
ATOM 2118 C CA . LYS A 1 265 ? 4.423 -8.095 -18.877 1.00 97.62 265 LYS A CA 1
ATOM 2119 C C . LYS A 1 265 ? 3.104 -8.506 -18.211 1.00 97.62 265 LYS A C 1
ATOM 2121 O O . LYS A 1 265 ? 2.070 -7.906 -18.467 1.00 97.62 265 LYS A O 1
ATOM 2126 N N . GLU A 1 266 ? 3.149 -9.464 -17.292 1.00 97.38 266 GLU A N 1
ATOM 2127 C CA . GLU A 1 266 ? 1.981 -9.961 -16.556 1.00 97.38 266 GLU A CA 1
ATOM 2128 C C . GLU A 1 266 ? 1.398 -8.881 -15.638 1.00 97.38 266 GLU A C 1
ATOM 2130 O O . GLU A 1 266 ? 0.184 -8.807 -15.444 1.00 97.38 266 GLU A O 1
ATOM 2135 N N . VAL A 1 267 ? 2.258 -8.027 -15.073 1.00 97.75 267 VAL A N 1
ATOM 2136 C CA . VAL A 1 267 ? 1.824 -6.860 -14.300 1.00 97.75 267 VAL A CA 1
ATOM 2137 C C . VAL A 1 267 ? 1.173 -5.823 -15.216 1.00 97.75 267 VAL A C 1
ATOM 2139 O O . VAL A 1 267 ? 0.154 -5.251 -14.835 1.00 97.75 267 VAL A O 1
ATOM 2142 N N . LEU A 1 268 ? 1.694 -5.606 -16.430 1.00 97.94 268 LEU A N 1
ATOM 2143 C CA . LEU A 1 268 ? 1.063 -4.702 -17.396 1.00 97.94 268 LEU A CA 1
ATOM 2144 C C . LEU A 1 268 ? -0.354 -5.170 -17.761 1.00 97.94 268 LEU A C 1
ATOM 2146 O O . LEU A 1 268 ? -1.280 -4.362 -17.793 1.00 97.94 268 LEU A O 1
ATOM 2150 N N . ASP A 1 269 ? -0.552 -6.473 -17.957 1.00 96.94 269 ASP A N 1
ATOM 2151 C CA . ASP A 1 269 ? -1.883 -7.036 -18.205 1.00 96.94 269 ASP A CA 1
ATOM 2152 C C . ASP A 1 269 ? -2.840 -6.781 -17.030 1.00 96.94 269 ASP A C 1
ATOM 2154 O O . ASP A 1 269 ? -4.028 -6.517 -17.234 1.00 96.94 269 ASP A O 1
ATOM 2158 N N . GLN A 1 270 ? -2.342 -6.843 -15.791 1.00 96.62 270 GLN A N 1
ATOM 2159 C CA . GLN A 1 270 ? -3.128 -6.505 -14.601 1.00 96.62 270 GLN A CA 1
ATOM 2160 C C . GLN A 1 270 ? -3.463 -5.014 -14.547 1.00 96.62 270 GLN A C 1
ATOM 2162 O O . GLN A 1 270 ? -4.607 -4.679 -14.248 1.00 96.62 270 GLN A O 1
ATOM 2167 N N . VAL A 1 271 ? -2.526 -4.134 -14.914 1.00 96.69 271 VAL A N 1
ATOM 2168 C CA . VAL A 1 271 ? -2.780 -2.692 -15.055 1.00 96.69 271 VAL A CA 1
ATOM 2169 C C . VAL A 1 271 ? -3.894 -2.435 -16.063 1.00 96.69 271 VAL A C 1
ATOM 2171 O O . VAL A 1 271 ? -4.856 -1.744 -15.746 1.00 96.69 271 VAL A O 1
ATOM 2174 N N . ILE A 1 272 ? -3.818 -3.032 -17.255 1.00 96.00 272 ILE A N 1
ATOM 2175 C CA . ILE A 1 272 ? -4.831 -2.853 -18.304 1.00 96.00 272 ILE A CA 1
ATOM 2176 C C . ILE A 1 272 ? -6.197 -3.368 -17.834 1.00 96.00 272 ILE A C 1
ATOM 2178 O O . ILE A 1 272 ? -7.213 -2.699 -18.037 1.00 96.00 272 ILE A O 1
ATOM 2182 N N . LYS A 1 273 ? -6.244 -4.533 -17.174 1.00 96.25 273 LYS A N 1
ATOM 2183 C CA . LYS A 1 273 ? -7.484 -5.090 -16.608 1.00 96.25 273 LYS A CA 1
ATOM 2184 C C . LYS A 1 273 ? -8.070 -4.186 -15.529 1.00 96.25 273 LYS A C 1
ATOM 2186 O O . LYS A 1 273 ? -9.281 -3.968 -15.541 1.00 96.25 273 LYS A O 1
ATOM 2191 N N . ALA A 1 274 ? -7.231 -3.672 -14.632 1.00 94.31 274 ALA A N 1
ATOM 2192 C CA . ALA A 1 274 ? -7.652 -2.771 -13.571 1.00 94.31 274 ALA A CA 1
ATOM 2193 C C . ALA A 1 274 ? -8.228 -1.477 -14.161 1.00 94.31 274 ALA A C 1
ATOM 2195 O O . ALA A 1 274 ? -9.366 -1.125 -13.861 1.00 94.31 274 ALA A O 1
ATOM 2196 N N . SER A 1 275 ? -7.519 -0.849 -15.103 1.00 91.56 275 SER A N 1
ATOM 2197 C CA . SER A 1 275 ? -7.983 0.354 -15.804 1.00 91.56 275 SER A CA 1
ATOM 2198 C C . SER A 1 275 ? -9.291 0.123 -16.564 1.00 91.56 275 SER A C 1
ATOM 2200 O O . SER A 1 275 ? -10.218 0.916 -16.452 1.00 91.56 275 SER A O 1
ATOM 2202 N N . THR A 1 276 ? -9.415 -0.996 -17.286 1.00 92.75 276 THR A N 1
ATOM 2203 C CA . THR A 1 276 ? -10.629 -1.335 -18.056 1.00 92.75 276 THR A CA 1
ATOM 2204 C C . THR A 1 276 ? -11.852 -1.535 -17.154 1.00 92.75 276 THR A C 1
ATOM 2206 O O . THR A 1 276 ? -12.975 -1.230 -17.546 1.00 92.75 276 THR A O 1
ATOM 2209 N N . ARG A 1 277 ? -11.647 -2.061 -15.941 1.00 94.50 277 ARG A N 1
ATOM 2210 C CA . ARG A 1 277 ? -12.708 -2.320 -14.955 1.00 94.50 277 ARG A CA 1
ATOM 2211 C C . ARG A 1 277 ? -12.937 -1.158 -13.987 1.00 94.50 277 ARG A C 1
ATOM 2213 O O . ARG A 1 277 ? -13.780 -1.292 -13.106 1.00 94.50 277 ARG A O 1
ATOM 2220 N N . ASN A 1 278 ? -12.207 -0.050 -14.135 1.00 89.38 278 ASN A N 1
ATOM 2221 C CA . ASN A 1 278 ? -12.147 1.040 -13.156 1.00 89.38 278 ASN A CA 1
ATOM 2222 C C . ASN A 1 278 ? -11.798 0.554 -11.730 1.00 89.38 278 ASN A C 1
ATOM 2224 O O . ASN A 1 278 ? -12.287 1.096 -10.741 1.00 89.38 278 ASN A O 1
ATOM 2228 N N . ASP A 1 279 ? -10.957 -0.478 -11.619 1.00 93.00 279 ASP A N 1
ATOM 2229 C CA . ASP A 1 279 ? -10.479 -1.033 -10.350 1.00 93.00 279 ASP A CA 1
ATOM 2230 C C . ASP A 1 279 ? -9.310 -0.197 -9.811 1.00 93.00 279 ASP A C 1
ATOM 2232 O O . ASP A 1 279 ? -8.127 -0.520 -9.961 1.00 93.00 279 ASP A O 1
ATOM 2236 N N . THR A 1 280 ? -9.658 0.935 -9.203 1.00 89.88 280 THR A N 1
ATOM 2237 C CA . THR A 1 280 ? -8.698 1.877 -8.616 1.00 89.88 280 THR A CA 1
ATOM 2238 C C . THR A 1 280 ? -7.897 1.262 -7.470 1.00 89.88 280 THR A C 1
ATOM 2240 O O . THR A 1 280 ? -6.731 1.619 -7.286 1.00 89.88 280 THR A O 1
ATOM 2243 N N . LEU A 1 281 ? -8.486 0.328 -6.718 1.00 79.25 281 LEU A N 1
ATOM 2244 C CA . LEU A 1 281 ? -7.833 -0.347 -5.597 1.00 79.25 281 LEU A CA 1
ATOM 2245 C C . LEU A 1 281 ? -6.807 -1.365 -6.088 1.00 79.25 281 LEU A C 1
ATOM 2247 O O . LEU A 1 281 ? -5.658 -1.304 -5.654 1.00 79.25 281 LEU A O 1
ATOM 2251 N N . GLY A 1 282 ? -7.182 -2.230 -7.034 1.00 87.88 282 GLY A N 1
ATOM 2252 C CA . GLY A 1 282 ? -6.259 -3.177 -7.656 1.00 87.88 282 GLY A CA 1
ATOM 2253 C C . GLY A 1 282 ? -5.090 -2.465 -8.331 1.00 87.88 282 GLY A C 1
ATOM 2254 O O . GLY A 1 282 ? -3.937 -2.846 -8.146 1.00 87.88 282 GLY A O 1
ATOM 2255 N N . TYR A 1 283 ? -5.351 -1.356 -9.030 1.00 92.81 283 TYR A N 1
ATOM 2256 C CA . TYR A 1 283 ? -4.283 -0.526 -9.588 1.00 92.81 283 TYR A CA 1
ATOM 2257 C C . TYR A 1 283 ? -3.369 0.060 -8.500 1.00 92.81 283 TYR A C 1
ATOM 2259 O O . TYR A 1 283 ? -2.144 -0.032 -8.596 1.00 92.81 283 TYR A O 1
ATOM 2267 N N . SER A 1 284 ? -3.951 0.630 -7.441 1.00 83.69 284 SER A N 1
ATOM 2268 C CA . SER A 1 284 ? -3.188 1.211 -6.328 1.00 83.69 284 SER A CA 1
ATOM 2269 C C . SER A 1 284 ? -2.317 0.167 -5.635 1.00 83.69 284 SER A C 1
ATOM 2271 O O . SER A 1 284 ? -1.167 0.452 -5.312 1.00 83.69 284 SER A O 1
ATOM 2273 N N . GLU A 1 285 ? -2.813 -1.058 -5.468 1.00 84.75 285 GLU A N 1
ATOM 2274 C CA . GLU A 1 285 ? -2.041 -2.170 -4.915 1.00 84.75 285 GLU A CA 1
ATOM 2275 C C . GLU A 1 285 ? -0.793 -2.469 -5.761 1.00 84.75 285 GLU A C 1
ATOM 2277 O O . GLU A 1 285 ? 0.303 -2.615 -5.211 1.00 84.75 285 GLU A O 1
ATOM 2282 N N . LEU A 1 286 ? -0.910 -2.488 -7.094 1.00 93.06 286 LEU A N 1
ATOM 2283 C CA . LEU A 1 286 ? 0.232 -2.700 -7.995 1.00 93.06 286 LEU A CA 1
ATOM 2284 C C . LEU A 1 286 ? 1.291 -1.595 -7.857 1.00 93.06 286 LEU A C 1
ATOM 2286 O O . LEU A 1 286 ? 2.493 -1.866 -7.894 1.00 93.06 286 LEU A O 1
ATOM 2290 N N . VAL A 1 287 ? 0.860 -0.353 -7.646 1.00 91.12 287 VAL A N 1
ATOM 2291 C CA . VAL A 1 287 ? 1.760 0.788 -7.421 1.00 91.12 287 VAL A CA 1
ATOM 2292 C C . VAL A 1 287 ? 2.420 0.708 -6.044 1.00 91.12 287 VAL A C 1
ATOM 2294 O O . VAL A 1 287 ? 3.631 0.879 -5.912 1.00 91.12 287 VAL A O 1
ATOM 2297 N N . MET A 1 288 ? 1.651 0.403 -4.998 1.00 78.00 288 MET A N 1
ATOM 2298 C CA . MET A 1 288 ? 2.140 0.314 -3.617 1.00 78.00 288 MET A CA 1
ATOM 2299 C C . MET A 1 288 ? 3.083 -0.874 -3.393 1.00 78.00 288 MET A C 1
ATOM 2301 O O . MET A 1 288 ? 3.997 -0.805 -2.563 1.00 78.00 288 MET A O 1
ATOM 2305 N N . THR A 1 289 ? 2.889 -1.961 -4.139 1.00 84.56 289 THR A N 1
ATOM 2306 C CA . THR A 1 289 ? 3.805 -3.111 -4.190 1.00 84.56 289 THR A CA 1
ATOM 2307 C C . THR A 1 289 ? 5.059 -2.850 -5.017 1.00 84.56 289 THR A C 1
ATOM 2309 O O . THR A 1 289 ? 5.973 -3.668 -5.008 1.00 84.56 289 THR A O 1
ATOM 2312 N N . GLY A 1 290 ? 5.140 -1.699 -5.690 1.00 87.56 290 GLY A N 1
ATOM 2313 C CA . GLY A 1 290 ? 6.262 -1.341 -6.548 1.00 87.56 290 GLY A CA 1
ATOM 2314 C C . GLY A 1 290 ? 6.306 -2.141 -7.847 1.00 87.56 290 GLY A C 1
ATOM 2315 O O . GLY A 1 290 ? 7.299 -2.052 -8.564 1.00 87.56 290 GLY A O 1
ATOM 2316 N N . MET A 1 291 ? 5.261 -2.912 -8.162 1.00 95.31 291 MET A N 1
ATOM 2317 C CA . MET A 1 291 ? 5.133 -3.659 -9.417 1.00 95.31 291 MET A CA 1
ATOM 2318 C C . MET A 1 291 ? 4.900 -2.716 -10.603 1.00 95.31 291 MET A C 1
ATOM 2320 O O . MET A 1 291 ? 5.315 -3.013 -11.724 1.00 95.31 291 MET A O 1
ATOM 2324 N N . VAL A 1 292 ? 4.293 -1.560 -10.339 1.00 97.81 292 VAL A N 1
ATOM 2325 C CA . VAL A 1 292 ? 4.112 -0.452 -11.280 1.00 97.81 292 VAL A CA 1
ATOM 2326 C C . VAL A 1 292 ? 4.750 0.796 -10.688 1.00 97.81 292 VAL A C 1
ATOM 2328 O O . VAL A 1 292 ? 4.563 1.102 -9.511 1.00 97.81 292 VAL A O 1
ATOM 2331 N N . PHE A 1 293 ? 5.488 1.534 -11.504 1.00 97.50 293 PHE A N 1
ATOM 2332 C CA . PHE A 1 293 ? 5.998 2.859 -11.162 1.00 97.50 293 PHE A CA 1
ATOM 2333 C C . PHE A 1 293 ? 5.575 3.859 -12.237 1.00 97.50 293 PHE A C 1
ATOM 2335 O O . PHE A 1 293 ? 5.224 3.465 -13.347 1.00 97.50 293 PHE A O 1
ATOM 2342 N N . HIS A 1 294 ? 5.554 5.143 -11.897 1.00 97.62 294 HIS A N 1
ATOM 2343 C CA . HIS A 1 294 ? 5.133 6.202 -12.811 1.00 97.62 294 HIS A CA 1
ATOM 2344 C C . HIS A 1 294 ? 6.348 7.010 -13.242 1.00 97.62 294 HIS A C 1
ATOM 2346 O O . HIS A 1 294 ? 7.207 7.323 -12.421 1.00 97.62 294 HIS A O 1
ATOM 2352 N N . VAL A 1 295 ? 6.415 7.340 -14.527 1.00 97.75 295 VAL A N 1
ATOM 2353 C CA . VAL A 1 295 ? 7.412 8.263 -15.080 1.00 97.75 295 VAL A CA 1
ATOM 2354 C C . VAL A 1 295 ? 6.699 9.444 -15.717 1.00 97.75 295 VAL A C 1
ATOM 2356 O O . VAL A 1 295 ? 5.584 9.290 -16.214 1.00 97.75 295 VAL A O 1
ATOM 2359 N N . SER A 1 296 ? 7.321 10.620 -15.729 1.00 97.94 296 SER A N 1
ATOM 2360 C CA . SER A 1 296 ? 6.725 11.785 -16.382 1.00 97.94 296 SER A CA 1
ATOM 2361 C C . SER A 1 296 ? 6.501 11.514 -17.870 1.00 97.94 296 SER A C 1
ATOM 2363 O O . SER A 1 296 ? 7.329 10.888 -18.540 1.00 97.94 296 SER A O 1
ATOM 2365 N N . SER A 1 297 ? 5.389 12.001 -18.406 1.00 97.75 297 SER A N 1
ATOM 2366 C CA . SER A 1 297 ? 5.155 12.056 -19.845 1.00 97.75 297 SER A CA 1
ATOM 2367 C C . SER A 1 297 ? 6.314 12.778 -20.538 1.00 97.75 297 SER A C 1
ATOM 2369 O O . SER A 1 297 ? 7.019 13.589 -19.937 1.00 97.75 297 SER A O 1
ATOM 2371 N N . ASN A 1 298 ? 6.539 12.452 -21.805 1.00 97.81 298 ASN A N 1
ATOM 2372 C CA . ASN A 1 298 ? 7.677 12.879 -22.610 1.00 97.81 298 ASN A CA 1
ATOM 2373 C C . ASN A 1 298 ? 9.044 12.316 -22.163 1.00 97.81 298 ASN A C 1
ATOM 2375 O O . ASN A 1 298 ? 10.050 12.711 -22.738 1.00 97.81 298 ASN A O 1
ATOM 2379 N N . THR A 1 299 ? 9.124 11.381 -21.209 1.00 98.56 299 THR A N 1
ATOM 2380 C CA . THR A 1 299 ? 10.404 10.776 -20.781 1.00 98.56 299 THR A CA 1
ATOM 2381 C C . THR A 1 299 ? 11.050 9.957 -21.905 1.00 98.56 299 THR A C 1
ATOM 2383 O O . THR A 1 299 ? 10.397 9.106 -22.514 1.00 98.56 299 THR A O 1
ATOM 2386 N N . LYS A 1 300 ? 12.342 10.191 -22.170 1.00 98.56 300 LYS A N 1
ATOM 2387 C CA . LYS A 1 300 ? 13.153 9.475 -23.166 1.00 98.56 300 LYS A CA 1
ATOM 2388 C C . LYS A 1 300 ? 13.450 8.034 -22.744 1.00 98.56 300 LYS A C 1
ATOM 2390 O O . LYS A 1 300 ? 13.875 7.768 -21.619 1.00 98.56 300 LYS A O 1
ATOM 2395 N N . VAL A 1 301 ? 13.281 7.103 -23.681 1.00 98.56 301 VAL A N 1
ATOM 2396 C CA . VAL A 1 301 ? 13.427 5.659 -23.460 1.00 98.56 301 VAL A CA 1
ATOM 2397 C C . VAL A 1 301 ? 14.171 4.967 -24.601 1.00 98.56 301 VAL A C 1
ATOM 2399 O O . VAL A 1 301 ? 14.173 5.452 -25.729 1.00 98.56 301 VAL A O 1
ATOM 2402 N N . LEU A 1 302 ? 14.781 3.817 -24.315 1.00 98.44 302 LEU A N 1
ATOM 2403 C CA . LEU A 1 302 ? 15.332 2.872 -25.293 1.00 98.44 302 LEU A CA 1
ATOM 2404 C C . LEU A 1 302 ? 14.418 1.649 -25.379 1.00 98.44 302 LEU A C 1
ATOM 2406 O O . LEU A 1 302 ? 14.118 1.057 -24.344 1.00 98.44 302 LEU A O 1
ATOM 2410 N N . VAL A 1 303 ? 14.010 1.236 -26.579 1.00 98.44 303 VAL A N 1
ATOM 2411 C CA . VAL A 1 303 ? 13.222 0.005 -26.755 1.00 98.44 303 VAL A CA 1
ATOM 2412 C C . VAL A 1 303 ? 14.153 -1.206 -26.692 1.00 98.44 303 VAL A C 1
ATOM 2414 O O . VAL A 1 303 ? 15.005 -1.382 -27.559 1.00 98.44 303 VAL A O 1
ATOM 2417 N N . LEU A 1 304 ? 13.996 -2.037 -25.662 1.00 98.00 304 LEU A N 1
ATOM 2418 C CA . LEU A 1 304 ? 14.787 -3.253 -25.450 1.00 98.00 304 LEU A CA 1
ATOM 2419 C C . LEU A 1 304 ? 14.174 -4.477 -26.134 1.00 98.00 304 LEU A C 1
ATOM 2421 O O . LEU A 1 304 ? 14.903 -5.315 -26.651 1.00 98.00 304 LEU A O 1
ATOM 2425 N N . ASP A 1 305 ? 12.845 -4.573 -26.129 1.00 98.12 305 ASP A N 1
ATOM 2426 C CA . ASP A 1 305 ? 12.091 -5.656 -26.761 1.00 98.12 305 ASP A CA 1
ATOM 2427 C C . ASP A 1 305 ? 10.732 -5.128 -27.241 1.00 98.12 305 ASP A C 1
ATOM 2429 O O . ASP A 1 305 ? 10.217 -4.127 -26.731 1.00 98.12 305 ASP A O 1
ATOM 2433 N N . SER A 1 306 ? 10.139 -5.780 -28.236 1.00 96.56 306 SER A N 1
ATOM 2434 C CA . SER A 1 306 ? 8.851 -5.392 -28.798 1.00 96.56 306 SER A CA 1
ATOM 2435 C C . SER A 1 306 ? 8.028 -6.617 -29.156 1.00 96.56 306 SER A C 1
ATOM 2437 O O . SER A 1 306 ? 8.426 -7.466 -29.944 1.00 96.56 306 SER A O 1
ATOM 2439 N N . THR A 1 307 ? 6.808 -6.639 -28.642 1.00 95.31 307 THR A N 1
ATOM 2440 C CA . THR A 1 307 ? 5.736 -7.510 -29.121 1.00 95.31 307 THR A CA 1
ATOM 2441 C C . THR A 1 307 ? 4.788 -6.701 -30.009 1.00 95.31 307 THR A C 1
ATOM 2443 O O . THR A 1 307 ? 5.030 -5.521 -30.269 1.00 95.31 307 THR A O 1
ATOM 2446 N N . VAL A 1 308 ? 3.700 -7.324 -30.468 1.00 92.75 308 VAL A N 1
ATOM 2447 C CA . VAL A 1 308 ? 2.651 -6.635 -31.239 1.00 92.75 308 VAL A CA 1
ATOM 2448 C C . VAL A 1 308 ? 1.965 -5.541 -30.411 1.00 92.75 308 VAL A C 1
ATOM 2450 O O . VAL A 1 308 ? 1.644 -4.488 -30.949 1.00 92.75 308 VAL A O 1
ATOM 2453 N N . TYR A 1 309 ? 1.761 -5.774 -29.109 1.00 95.44 309 TYR A N 1
ATOM 2454 C CA . TYR A 1 309 ? 0.974 -4.883 -28.246 1.00 95.44 309 TYR A CA 1
ATOM 2455 C C . TYR A 1 309 ? 1.809 -4.136 -27.214 1.00 95.44 309 TYR A C 1
ATOM 2457 O O . TYR A 1 309 ? 1.467 -3.021 -26.841 1.00 95.44 309 TYR A O 1
ATOM 2465 N N . TYR A 1 310 ? 2.945 -4.685 -26.788 1.00 97.75 310 TYR A N 1
ATOM 2466 C CA . TYR A 1 310 ? 3.746 -4.126 -25.696 1.00 97.75 310 TYR A CA 1
ATOM 2467 C C . TYR A 1 310 ? 5.209 -3.971 -26.082 1.00 97.75 310 TYR A C 1
ATOM 2469 O O . TYR A 1 310 ? 5.750 -4.801 -26.816 1.00 97.75 310 TYR A O 1
ATOM 2477 N N . LYS A 1 311 ? 5.862 -2.966 -25.506 1.00 98.06 311 LYS A N 1
ATOM 2478 C CA . LYS A 1 311 ? 7.305 -2.747 -25.607 1.00 98.06 311 LYS A CA 1
ATOM 2479 C C . LYS A 1 311 ? 7.943 -2.860 -24.234 1.00 98.06 311 LYS A C 1
ATOM 2481 O O . LYS A 1 311 ? 7.435 -2.287 -23.269 1.00 98.06 311 LYS A O 1
ATOM 2486 N N . ASN A 1 312 ? 9.063 -3.571 -24.162 1.00 98.44 312 ASN A N 1
ATOM 2487 C CA . ASN A 1 312 ? 9.975 -3.455 -23.038 1.00 98.44 312 ASN A CA 1
ATOM 2488 C C . ASN A 1 312 ? 10.908 -2.279 -23.310 1.00 98.44 312 ASN A C 1
ATOM 2490 O O . ASN A 1 312 ? 11.525 -2.192 -24.372 1.00 98.44 312 ASN A O 1
ATOM 2494 N N . ILE A 1 313 ? 10.992 -1.366 -22.360 1.00 98.56 313 ILE A N 1
ATOM 2495 C CA . ILE A 1 313 ? 11.727 -0.118 -22.473 1.00 98.56 313 ILE A CA 1
ATOM 2496 C C . ILE A 1 313 ? 12.727 0.015 -21.331 1.00 98.56 313 ILE A C 1
ATOM 2498 O O . ILE A 1 313 ? 12.500 -0.489 -20.233 1.00 98.56 313 ILE A O 1
ATOM 2502 N N . ARG A 1 314 ? 13.806 0.758 -21.570 1.00 98.56 314 ARG A N 1
ATOM 2503 C CA . ARG A 1 314 ? 14.709 1.277 -20.542 1.00 98.56 314 ARG A CA 1
ATOM 2504 C C . ARG A 1 314 ? 14.584 2.786 -20.466 1.00 98.56 314 ARG A C 1
ATOM 2506 O O . ARG A 1 314 ? 14.700 3.459 -21.487 1.00 98.56 314 ARG A O 1
ATOM 2513 N N . ILE A 1 315 ? 14.388 3.307 -19.265 1.00 98.69 315 ILE A N 1
ATOM 2514 C CA . ILE A 1 315 ? 14.314 4.744 -19.010 1.00 98.69 315 ILE A CA 1
ATOM 2515 C C . ILE A 1 315 ? 15.711 5.360 -19.150 1.00 98.69 315 ILE A C 1
ATOM 2517 O O . ILE A 1 315 ? 16.671 4.851 -18.568 1.00 98.69 315 ILE A O 1
ATOM 2521 N N . LEU A 1 316 ? 15.839 6.437 -19.929 1.00 98.38 316 LEU A N 1
ATOM 2522 C CA . LEU A 1 316 ? 17.121 7.103 -20.200 1.00 98.38 316 LEU A CA 1
ATOM 2523 C C . LEU A 1 316 ? 17.278 8.457 -19.490 1.00 98.38 316 LEU A C 1
ATOM 2525 O O . LEU A 1 316 ? 18.368 9.017 -19.524 1.00 98.38 316 LEU A O 1
ATOM 2529 N N . GLU A 1 317 ? 16.225 8.986 -18.865 1.00 98.06 317 GLU A N 1
ATOM 2530 C CA . GLU A 1 317 ? 16.253 10.260 -18.133 1.00 98.06 317 GLU A CA 1
ATOM 2531 C C . GLU A 1 317 ? 15.269 10.261 -16.948 1.00 98.06 317 GLU A C 1
ATOM 2533 O O . GLU A 1 317 ? 14.338 9.458 -16.908 1.00 98.06 317 GLU A O 1
ATOM 2538 N N . GLY A 1 318 ? 15.471 11.165 -15.983 1.00 96.81 318 GLY A N 1
ATOM 2539 C CA . GLY A 1 318 ? 14.597 11.333 -14.813 1.00 96.81 318 GLY A CA 1
ATOM 2540 C C . GLY A 1 318 ? 14.927 10.425 -13.620 1.00 96.81 318 GLY A C 1
ATOM 2541 O O . GLY A 1 318 ? 15.984 9.800 -13.565 1.00 96.81 318 GLY A O 1
ATOM 2542 N N . GLU A 1 319 ? 14.006 10.367 -12.651 1.00 94.31 319 GLU A N 1
ATOM 2543 C CA . GLU A 1 319 ? 14.165 9.643 -11.371 1.00 94.31 319 GLU A CA 1
ATOM 2544 C C . GLU A 1 319 ? 14.413 8.136 -11.555 1.00 94.31 319 GLU A C 1
ATOM 2546 O O . GLU A 1 319 ? 15.123 7.517 -10.769 1.00 94.31 319 GLU A O 1
ATOM 2551 N N . TYR A 1 320 ? 13.879 7.546 -12.629 1.00 97.06 320 TYR A N 1
ATOM 2552 C CA . TYR A 1 320 ? 13.949 6.106 -12.894 1.00 97.06 320 TYR A CA 1
ATOM 2553 C C . TYR A 1 320 ? 15.001 5.727 -13.947 1.00 97.06 320 TYR A C 1
ATOM 2555 O O . TYR A 1 320 ? 14.899 4.661 -14.556 1.00 97.06 320 TYR A O 1
ATOM 2563 N N . MET A 1 321 ? 16.007 6.574 -14.196 1.00 97.94 321 MET A N 1
ATOM 2564 C CA . MET A 1 321 ? 17.051 6.311 -15.194 1.00 97.94 321 MET A CA 1
ATOM 2565 C C . MET A 1 321 ? 17.716 4.935 -14.991 1.00 97.94 321 MET A C 1
ATOM 2567 O O . MET A 1 321 ? 18.115 4.565 -13.891 1.00 97.94 321 MET A O 1
ATOM 2571 N N . GLY A 1 322 ? 17.838 4.165 -16.075 1.00 96.12 322 GLY A N 1
ATOM 2572 C CA . GLY A 1 322 ? 18.408 2.814 -16.083 1.00 96.12 322 GLY A CA 1
ATOM 2573 C C . GLY A 1 322 ? 17.417 1.700 -15.727 1.00 96.12 322 GLY A C 1
ATOM 2574 O O . GLY A 1 322 ? 17.650 0.542 -16.085 1.00 96.12 322 GLY A O 1
ATOM 2575 N N . VAL A 1 323 ? 16.281 2.027 -15.105 1.00 97.75 323 VAL A N 1
ATOM 2576 C CA . VAL A 1 323 ? 15.219 1.056 -14.815 1.00 97.75 323 VAL A CA 1
ATOM 2577 C C . VAL A 1 323 ? 14.543 0.636 -16.119 1.00 97.75 323 VAL A C 1
ATOM 2579 O O . VAL A 1 323 ? 14.384 1.430 -17.047 1.00 97.75 323 VAL A O 1
ATOM 2582 N N . SER A 1 324 ? 14.175 -0.642 -16.210 1.00 98.44 324 SER A N 1
ATOM 2583 C CA . SER A 1 324 ? 13.470 -1.198 -17.368 1.00 98.44 324 SER A CA 1
ATOM 2584 C C . SER A 1 324 ? 12.071 -1.680 -16.982 1.00 98.44 324 SER A C 1
ATOM 2586 O O . SER A 1 324 ? 11.836 -2.048 -15.830 1.00 98.44 324 SER A O 1
ATOM 2588 N N . GLY A 1 325 ? 11.145 -1.679 -17.938 1.00 98.44 325 GLY A N 1
ATOM 2589 C CA . GLY A 1 325 ? 9.768 -2.119 -17.724 1.00 98.44 325 GLY A CA 1
ATOM 2590 C C . GLY A 1 325 ? 8.955 -2.187 -19.012 1.00 98.44 325 GLY A C 1
ATOM 2591 O O . GLY A 1 325 ? 9.462 -1.929 -20.097 1.00 98.44 325 GLY A O 1
ATOM 2592 N N . TRP A 1 326 ? 7.696 -2.579 -18.892 1.00 98.62 326 TRP A N 1
ATOM 2593 C CA . TRP A 1 326 ? 6.772 -2.828 -19.987 1.00 98.62 326 TRP A CA 1
ATOM 2594 C C . TRP A 1 326 ? 5.702 -1.743 -20.060 1.00 98.62 326 TRP A C 1
ATOM 2596 O O . TRP A 1 326 ? 5.127 -1.351 -19.042 1.00 98.62 326 TRP A O 1
ATOM 2606 N N . VAL A 1 327 ? 5.417 -1.307 -21.286 1.00 98.44 327 VAL A N 1
ATOM 2607 C CA . VAL A 1 327 ? 4.359 -0.347 -21.623 1.00 98.44 327 VAL A CA 1
ATOM 2608 C C . VAL A 1 327 ? 3.600 -0.797 -22.880 1.00 98.44 327 VAL A C 1
ATOM 2610 O O . VAL A 1 327 ? 4.154 -1.551 -23.689 1.00 98.44 327 VAL A O 1
ATOM 2613 N N . PRO A 1 328 ? 2.354 -0.342 -23.090 1.00 97.62 328 PRO A N 1
ATOM 2614 C CA . PRO A 1 328 ? 1.666 -0.447 -24.371 1.00 97.62 328 PRO A CA 1
ATOM 2615 C C . PRO A 1 328 ? 2.468 0.217 -25.495 1.00 97.62 328 PRO A C 1
ATOM 2617 O O . PRO A 1 328 ? 3.089 1.266 -25.310 1.00 97.62 328 PRO A O 1
ATOM 2620 N N . SER A 1 329 ? 2.495 -0.413 -26.668 1.00 96.69 329 SER A N 1
ATOM 2621 C CA . SER A 1 329 ? 3.330 0.022 -27.796 1.00 96.69 329 SER A CA 1
ATOM 2622 C C . SER A 1 329 ? 2.942 1.405 -28.303 1.00 96.69 329 SER A C 1
ATOM 2624 O O . SER A 1 329 ? 3.805 2.157 -28.749 1.00 96.69 329 SER A O 1
ATOM 2626 N N . GLU A 1 330 ? 1.662 1.750 -28.200 1.00 95.38 330 GLU A N 1
ATOM 2627 C CA . GLU A 1 330 ? 1.095 3.037 -28.590 1.00 95.38 330 GLU A CA 1
ATOM 2628 C C . GLU A 1 330 ? 1.578 4.212 -27.725 1.00 95.38 330 GLU A C 1
ATOM 2630 O O . GLU A 1 330 ? 1.463 5.369 -28.139 1.00 95.38 330 GLU A O 1
ATOM 2635 N N . TRP A 1 331 ? 2.141 3.936 -26.544 1.00 97.50 331 TRP A N 1
ATOM 2636 C CA . TRP A 1 331 ? 2.685 4.965 -25.657 1.00 97.50 331 TRP A CA 1
ATOM 2637 C C . TRP A 1 331 ? 4.114 5.364 -26.013 1.00 97.50 331 TRP A C 1
ATOM 2639 O O . TRP A 1 331 ? 4.596 6.368 -25.502 1.00 97.50 331 TRP A O 1
ATOM 2649 N N . VAL A 1 332 ? 4.798 4.629 -26.894 1.00 97.62 332 VAL A N 1
ATOM 2650 C CA . VAL A 1 332 ? 6.178 4.933 -27.296 1.00 97.62 332 VAL A CA 1
ATOM 2651 C C . VAL A 1 332 ? 6.174 5.596 -28.673 1.00 97.62 332 VAL A C 1
ATOM 2653 O O . VAL A 1 332 ? 5.861 4.952 -29.674 1.00 97.62 332 VAL A O 1
ATOM 2656 N N . LYS A 1 333 ? 6.536 6.882 -28.737 1.00 96.50 333 LYS A N 1
ATOM 2657 C CA . LYS A 1 333 ? 6.579 7.681 -29.980 1.00 96.50 333 LYS A CA 1
ATOM 2658 C C . LYS A 1 333 ? 7.975 8.265 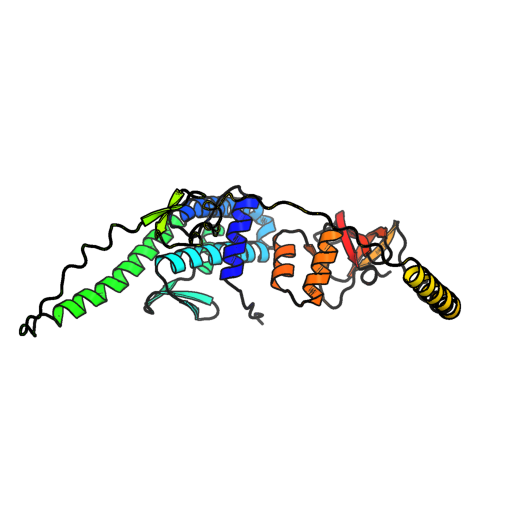-30.213 1.00 96.50 333 LYS A C 1
ATOM 2660 O O . LYS A 1 333 ? 8.775 8.299 -29.281 1.00 96.50 333 LYS A O 1
ATOM 2665 N N . ARG A 1 334 ? 8.293 8.638 -31.457 1.00 94.19 334 ARG A N 1
ATOM 2666 C CA . ARG A 1 334 ? 9.596 9.239 -31.809 1.00 94.19 334 ARG A CA 1
ATOM 2667 C C . ARG A 1 334 ? 9.736 10.654 -31.281 1.00 94.19 334 ARG A C 1
ATOM 2669 O O . ARG A 1 334 ? 8.707 11.363 -31.275 1.00 94.19 334 ARG A O 1
#

Secondary structure (DSSP, 8-state):
--------HHHHHHHHHHHHHHHH-----SSSTHHHHHHHHHHHHHHHHHHTTTTGGG-HHHHHHHHHHHHHHHHHHHHHHH--EEEEETTEEEEEETTTEEE-HHHHHHHHHHSSS---HHHHHHHHHHHHHHHHHHHHHHHHHHTTS------------SGGG-EEE-TTT--EEETT-SB-TTT--B-GGGS---------------HHHHHHHHHHHHHHHHHTTTTTTSSSTTTGGGPPPTT-EEEE--SSSEEEEESSHHHHHHHHHHHHTT-HHHHHHHHHTTSEEEEETT-EEEEEEE-SSEEEEEE-SSTTTT-EEEEEGGGEE-

Sequence (334 aa):
MSQSFNIDIQTLAKYAIKAAKERFGYSLDYSETSLSKLDELLNIANKHIWELREEVAKQNNTIERTTNIWGSYFGECIRGIFGGKWITKDNEIVLLINNKVAISPFSLIKKLITNHPYQSILLEYEKIKKLIINSTVSIQSISNNILSDSQSTIQTVPSHLETLKKLKVCPYCGETIFNEAIICQYCGHDLKTITSHQTQKITNKSTTFPLIFLFVFIMCVFGFFVVFKQDYYNSTSNIVKNSISIGETGRLYSNGDEVPVARTKEVLDQVIKASTRNDTLGYSELVMTGMVFHVSSNTKVLVLDSTVYYKNIRILEGEYMGVSGWVPSEWVKR